Protein 3QV0 (pdb70)

InterPro domains:
  IPR003428 Mitochondrial glycoprotein [PF02330] (57-265)
  IPR003428 Mitochondrial glycoprotein [PTHR10826] (37-265)
  IPR036561 Mitochondrial glycoprotein superfamily [G3DSA:3.10.280.10] (43-266)
  IPR036561 Mitochondrial glycoprotein superfamily [SSF54529] (47-266)

Secondary structure (DSSP, 8-state):
-HHHHHHHHHHHHHHHH--HHHHHHHHHHTTPEEE--TT-SEEEEEEE-TTS-EEEEEEEHHHH--EEEEEEEE----EEEEEEEEETTTTEEEEEEEEEESSHHHHH--SHHHHHHHHHS---S-GGGS-HHHHHHHHHHHHHTT-SHHHHHHHHHHHHHHHHHHHHHHHHHHHHHH-

Foldseek 3Di:
DLVVLLVVLVVVLVVLVPPPVLLVVLCVVQVWDKDDDALAQKTWIWDADPLQKIWIWIFGLVQQCLGWIWIWIDSCAKIKIFIWRADLVPLDIATQFIAIDRDPCLVDPPDPVSVVSVVPDDGDDGLVPDDPVVSVVVVVVVVVSPSDSSVSVSSNVVSVVSVSVNVSVVSVVSSVVSD

Solvent-accessible surface area: 11450 Å² total; per-residue (Å²): 162,77,130,175,53,17,98,95,16,94,52,61,7,144,110,56,132,181,97,110,95,63,15,92,95,20,17,118,128,39,169,26,70,59,71,66,58,109,60,127,88,78,0,32,0,28,31,164,18,194,82,29,13,28,2,23,2,22,3,52,2,55,83,24,58,147,0,74,0,24,0,0,8,14,177,117,109,80,2,49,7,5,62,1,57,0,27,55,170,132,18,35,40,120,15,75,25,27,4,96,20,97,19,51,84,24,6,44,58,145,57,77,124,18,75,73,77,31,112,144,74,162,64,26,54,81,17,94,112,37,102,134,112,80,34,94,56,43,79,57,62,5,115,77,62,12,13,40,139,75,2,2,74,8,0,39,52,8,0,121,82,3,62,51,60,36,65,31,50,133,4,43,143,60,69,150,163,44,201

CATH classification: 3.10.280.10

Nearest PDB structures (foldseek):
  3qv0-assembly1_A  TM=1.006E+00  e=6.539E-31  Saccharomyces cerevisiae
  1yqf-assembly2_E  TM=8.508E-01  e=2.323E-11  Leishmania major
  1yqf-assembly1_B  TM=8.495E-01  e=3.246E-11  Leishmania major
  1yqf-assembly1_C  TM=8.297E-01  e=4.534E-11  Leishmania major
  3jv1-assembly1_A  TM=8.195E-01  e=5.563E-10  Trypanosoma brucei

Structure (mmCIF, N/CA/C/O backbone):
data_3QV0
#
_entry.id   3QV0
#
_cell.length_a   118.755
_cell.length_b   118.755
_cell.length_c   118.755
_cell.angle_alpha   90.00
_cell.angle_beta   90.00
_cell.angle_gamma   90.00
#
_symmetry.space_group_name_H-M   'I 21 3'
#
loop_
_entity.id
_entity.type
_entity.pdbx_description
1 polymer 'Mitochondrial acidic protein MAM33'
2 water water
#
loop_
_atom_site.group_PDB
_atom_site.id
_atom_site.type_symbol
_atom_site.label_atom_id
_atom_site.label_alt_id
_atom_site.label_comp_id
_atom_site.label_asym_id
_atom_site.label_entity_id
_atom_site.label_seq_id
_atom_site.pdbx_PDB_ins_code
_atom_site.Cartn_x
_atom_site.Cartn_y
_atom_site.Cartn_z
_atom_site.occupancy
_atom_site.B_iso_or_equiv
_atom_site.auth_seq_id
_atom_site.auth_comp_id
_atom_site.auth_asym_id
_atom_site.auth_atom_id
_atom_site.pdbx_PDB_model_num
ATOM 1 N N . GLU A 1 10 ? 22.931 4.959 -25.951 1.00 54.40 49 GLU A N 1
ATOM 2 C CA . GLU A 1 10 ? 23.803 6.158 -26.120 1.00 53.44 49 GLU A CA 1
ATOM 3 C C . GLU A 1 10 ? 23.123 7.428 -25.610 1.00 50.75 49 GLU A C 1
ATOM 4 O O . GLU A 1 10 ? 21.943 7.679 -25.873 1.00 49.89 49 GLU A O 1
ATOM 10 N N . THR A 1 11 ? 23.893 8.225 -24.881 1.00 49.27 50 THR A N 1
ATOM 11 C CA . THR A 1 11 ? 23.396 9.452 -24.268 1.00 47.56 50 THR A CA 1
ATOM 12 C C . THR A 1 11 ? 22.993 10.513 -25.300 1.00 47.20 50 THR A C 1
ATOM 13 O O . THR A 1 11 ? 22.064 11.294 -25.064 1.00 46.30 50 THR A O 1
ATOM 17 N N . GLN A 1 12 ? 23.691 10.535 -26.432 1.00 48.62 51 GLN A N 1
ATOM 18 C CA . GLN A 1 12 ? 23.388 11.467 -27.523 1.00 48.74 51 GLN A CA 1
ATOM 19 C C . GLN A 1 12 ? 22.010 11.181 -28.122 1.00 48.03 51 GLN A C 1
ATOM 20 O O . GLN A 1 12 ? 21.237 12.106 -28.383 1.00 47.46 51 GLN A O 1
ATOM 26 N N . ARG A 1 13 ? 21.709 9.899 -28.314 1.00 47.88 52 ARG A N 1
ATOM 27 C CA . ARG A 1 13 ? 20.429 9.465 -28.865 1.00 47.66 52 ARG A CA 1
ATOM 28 C C . ARG A 1 13 ? 19.262 9.842 -27.957 1.00 45.02 52 ARG A C 1
ATOM 29 O O . ARG A 1 13 ? 18.237 10.307 -28.442 1.00 44.68 52 ARG A O 1
ATOM 37 N N . VAL A 1 14 ? 19.420 9.647 -26.648 1.00 42.85 53 VAL A N 1
ATOM 38 C CA . VAL A 1 14 ? 18.411 10.094 -25.680 1.00 40.13 53 VAL A CA 1
ATOM 39 C C . VAL A 1 14 ? 18.259 11.621 -25.733 1.00 39.37 53 VAL A C 1
ATOM 40 O O . VAL A 1 14 ? 17.143 12.142 -25.780 1.00 37.73 53 VAL A O 1
ATOM 44 N N . GLY A 1 15 ? 19.390 12.324 -25.741 1.00 39.74 54 GLY A N 1
ATOM 45 C CA . GLY A 1 15 ? 19.394 13.785 -25.767 1.00 39.66 54 GLY A CA 1
ATOM 46 C C . GLY A 1 15 ? 18.696 14.382 -26.980 1.00 41.35 54 GLY A C 1
ATOM 47 O O . GLY A 1 15 ? 17.981 15.389 -26.857 1.00 40.59 54 GLY A O 1
ATOM 48 N N . ASP A 1 16 ? 18.895 13.766 -28.145 1.00 43.31 55 ASP A N 1
ATOM 49 C CA . ASP A 1 16 ? 18.248 14.219 -29.387 1.00 45.42 55 ASP A CA 1
ATOM 50 C C . ASP A 1 16 ? 16.724 14.157 -29.263 1.00 45.19 55 ASP A C 1
ATOM 51 O O . ASP A 1 16 ? 16.030 15.123 -29.582 1.00 45.17 55 ASP A O 1
ATOM 56 N N . ILE A 1 17 ? 16.215 13.021 -28.800 1.00 45.39 56 ILE A N 1
ATOM 57 C CA . ILE A 1 17 ? 14.771 12.809 -28.666 1.00 45.88 56 ILE A CA 1
ATOM 58 C C . ILE A 1 17 ? 14.149 13.724 -27.593 1.00 44.15 56 ILE A C 1
ATOM 59 O O . ILE A 1 17 ? 13.059 14.278 -27.792 1.00 44.10 56 ILE A O 1
ATOM 64 N N . LEU A 1 18 ? 14.847 13.900 -26.472 1.00 42.90 57 LEU A N 1
ATOM 65 C CA . LEU A 1 18 ? 14.410 14.856 -25.448 1.00 41.70 57 LEU A CA 1
ATOM 66 C C . LEU A 1 18 ? 14.345 16.283 -26.016 1.00 42.37 57 LEU A C 1
ATOM 67 O O . LEU A 1 18 ? 13.366 17.003 -25.798 1.00 41.06 57 LEU A O 1
ATOM 72 N N . GLN A 1 19 ? 15.386 16.678 -26.747 1.00 44.25 58 GLN A N 1
ATOM 73 C CA . GLN A 1 19 ? 15.439 17.998 -27.396 1.00 45.98 58 GLN A CA 1
ATOM 74 C C . GLN A 1 19 ? 14.234 18.244 -28.323 1.00 46.99 58 GLN A C 1
ATOM 75 O O . GLN A 1 19 ? 13.606 19.309 -28.258 1.00 46.40 58 GLN A O 1
ATOM 81 N N . SER A 1 20 ? 13.912 17.260 -29.168 1.00 48.53 59 SER A N 1
ATOM 82 C CA . SER A 1 20 ? 12.767 17.369 -30.091 1.00 50.15 59 SER A CA 1
ATOM 83 C C . SER A 1 20 ? 11.415 17.326 -29.364 1.00 49.84 59 SER A C 1
ATOM 84 O O . SER A 1 20 ? 10.467 18.002 -29.772 1.00 50.15 59 SER A O 1
ATOM 87 N N . GLU A 1 21 ? 11.322 16.530 -28.298 1.00 48.97 60 GLU A N 1
ATOM 88 C CA . GLU A 1 21 ? 10.096 16.494 -27.495 1.00 48.92 60 GLU A CA 1
ATOM 89 C C . GLU A 1 21 ? 9.868 17.802 -26.742 1.00 48.03 60 GLU A C 1
ATOM 90 O O . GLU A 1 21 ? 8.735 18.273 -26.643 1.00 47.83 60 GLU A O 1
ATOM 96 N N . LEU A 1 22 ? 10.951 18.385 -26.230 1.00 47.81 61 LEU A N 1
ATOM 97 C CA . LEU A 1 22 ? 10.904 19.684 -25.574 1.00 47.84 61 LEU A CA 1
ATOM 98 C C . LEU A 1 22 ? 10.308 20.773 -26.468 1.00 49.67 61 LEU A C 1
ATOM 99 O O . LEU A 1 22 ? 9.384 21.473 -26.052 1.00 49.34 61 LEU A O 1
ATOM 104 N N . LYS A 1 23 ? 10.842 20.895 -27.684 1.00 52.23 62 LYS A N 1
ATOM 105 C CA . LYS A 1 23 ? 10.410 21.892 -28.673 1.00 54.81 62 LYS A CA 1
ATOM 106 C C . LYS A 1 23 ? 8.917 21.804 -29.001 1.00 56.03 62 LYS A C 1
ATOM 107 O O . LYS A 1 23 ? 8.244 22.831 -29.138 1.00 56.51 62 LYS A O 1
ATOM 113 N N . ILE A 1 24 ? 8.414 20.577 -29.132 1.00 57.03 63 ILE A N 1
ATOM 114 C CA . ILE A 1 24 ? 7.003 20.328 -29.413 1.00 58.45 63 ILE A CA 1
ATOM 115 C C . ILE A 1 24 ? 6.103 20.674 -28.216 1.00 57.54 63 ILE A C 1
ATOM 116 O O . ILE A 1 24 ? 5.087 21.351 -28.374 1.00 57.87 63 ILE A O 1
ATOM 121 N N . GLU A 1 25 ? 6.491 20.219 -27.026 1.00 56.41 64 GLU A N 1
ATOM 122 C CA . GLU A 1 25 ? 5.660 20.373 -25.827 1.00 55.98 64 GLU A CA 1
ATOM 123 C C . GLU A 1 25 ? 5.466 21.816 -25.375 1.00 55.87 64 GLU A C 1
ATOM 124 O O . GLU A 1 25 ? 4.397 22.182 -24.881 1.00 55.60 64 GLU A O 1
ATOM 130 N N . LYS A 1 26 ? 6.498 22.629 -25.558 1.00 56.67 65 LYS A N 1
ATOM 131 C CA . LYS A 1 26 ? 6.433 24.047 -25.240 1.00 57.34 65 LYS A CA 1
ATOM 132 C C . LYS A 1 26 ? 5.490 24.806 -26.187 1.00 59.28 65 LYS A C 1
ATOM 133 O O . LYS A 1 26 ? 4.927 25.842 -25.810 1.00 59.27 65 LYS A O 1
ATOM 139 N N . GLU A 1 27 ? 5.315 24.275 -27.398 1.00 61.13 66 GLU A N 1
ATOM 140 C CA . GLU A 1 27 ? 4.451 24.876 -28.422 1.00 63.44 66 GLU A CA 1
ATOM 141 C C . GLU A 1 27 ? 2.954 24.713 -28.111 1.00 63.71 66 GLU A C 1
ATOM 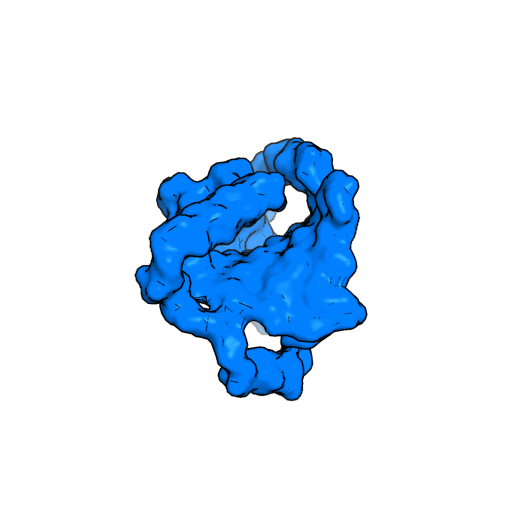142 O O . GLU A 1 27 ? 2.373 23.630 -28.262 1.00 64.23 66 GLU A O 1
ATOM 148 N N . SER A 1 34 ? -6.893 26.587 -21.174 1.00 48.88 73 SER A N 1
ATOM 149 C CA . SER A 1 34 ? -7.576 27.866 -20.987 1.00 49.11 73 SER A CA 1
ATOM 150 C C . SER A 1 34 ? -7.238 28.492 -19.633 1.00 46.93 73 SER A C 1
ATOM 151 O O . SER A 1 34 ? -7.807 28.112 -18.604 1.00 46.19 73 SER A O 1
ATOM 154 N N . LEU A 1 35 ? -6.320 29.454 -19.650 1.00 45.94 74 LEU A N 1
ATOM 155 C CA . LEU A 1 35 ? -5.932 30.189 -18.448 1.00 44.48 74 LEU A CA 1
ATOM 156 C C . LEU A 1 35 ? -7.074 31.041 -17.900 1.00 44.41 74 LEU A C 1
ATOM 157 O O . LEU A 1 35 ? -7.263 31.112 -16.682 1.00 43.53 74 LEU A O 1
ATOM 162 N N . ASP A 1 36 ? -7.845 31.658 -18.794 1.00 44.87 75 ASP A N 1
ATOM 163 C CA . ASP A 1 36 ? -8.953 32.512 -18.371 1.00 45.23 75 ASP A CA 1
ATOM 164 C C . ASP A 1 36 ? -10.056 31.736 -17.657 1.00 43.90 75 ASP A C 1
ATO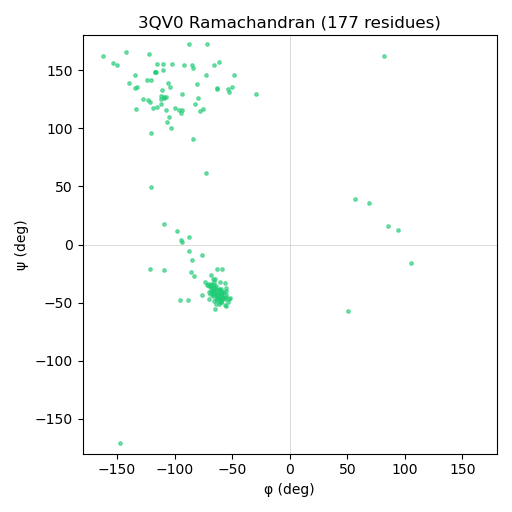M 165 O O . ASP A 1 36 ? -10.725 32.281 -16.783 1.00 43.58 75 ASP A O 1
ATOM 170 N N . SER A 1 37 ? -10.224 30.460 -18.005 1.00 42.93 76 SER A N 1
ATOM 171 C CA . SER A 1 37 ? -11.154 29.592 -17.276 1.00 41.72 76 SER A CA 1
ATOM 172 C C . SER A 1 37 ? -10.668 29.278 -15.865 1.00 38.83 76 SER A C 1
ATOM 173 O O . SER A 1 37 ? -11.490 29.191 -14.937 1.00 37.97 76 SER A O 1
ATOM 176 N N . PHE A 1 38 ? -9.349 29.123 -15.699 1.00 36.47 77 PHE A N 1
ATOM 177 C CA . PHE A 1 38 ? -8.768 28.986 -14.360 1.00 33.98 77 PHE A CA 1
ATOM 178 C C . PHE A 1 38 ? -9.046 30.245 -13.548 1.00 33.91 77 PHE A C 1
ATOM 179 O O . PHE A 1 38 ? -9.543 30.157 -12.426 1.00 32.78 77 PHE A O 1
ATOM 187 N N . ASN A 1 39 ? -8.720 31.406 -14.122 1.00 34.71 78 ASN A N 1
ATOM 188 C CA . ASN A 1 39 ? -8.869 32.689 -13.428 1.00 35.91 78 ASN A CA 1
ATOM 189 C C . ASN A 1 39 ? -10.326 32.967 -13.077 1.00 36.44 78 ASN A C 1
ATOM 190 O O . ASN A 1 39 ? -10.630 33.434 -11.984 1.00 36.02 78 ASN A O 1
ATOM 195 N N . ASP A 1 40 ? -11.224 32.688 -14.017 1.00 37.56 79 ASP A N 1
ATOM 196 C CA . ASP A 1 40 ? -12.656 32.886 -13.783 1.00 38.15 79 ASP A CA 1
ATOM 197 C C . ASP A 1 40 ? -13.185 32.060 -12.600 1.00 36.28 79 ASP A C 1
ATOM 198 O O . ASP A 1 40 ? -13.860 32.599 -11.720 1.00 35.71 79 ASP A O 1
ATOM 203 N N . PHE A 1 41 ? -12.868 30.767 -12.569 1.00 34.11 80 PHE A N 1
ATOM 204 C CA . PHE A 1 41 ? -13.325 29.912 -11.475 1.00 33.00 80 PHE A CA 1
ATOM 205 C C . PHE A 1 41 ? -12.688 30.321 -10.134 1.00 31.69 80 PHE A C 1
ATOM 206 O O . PHE A 1 41 ? -13.394 30.452 -9.129 1.00 31.61 80 PHE A O 1
ATOM 214 N N . LEU A 1 42 ? -11.365 30.509 -10.118 1.00 30.00 81 LEU A N 1
ATOM 215 C CA . LEU A 1 42 ? -10.647 30.843 -8.868 1.00 29.02 81 LEU A CA 1
ATOM 216 C C . LEU A 1 42 ? -11.146 32.146 -8.247 1.00 29.74 81 LEU A C 1
ATOM 217 O O . LEU A 1 42 ? -11.426 32.204 -7.045 1.00 29.48 81 LEU A O 1
ATOM 222 N N . ASN A 1 43 ? -11.261 33.173 -9.083 1.00 30.24 82 ASN A N 1
ATOM 223 C CA . ASN A 1 43 ? -11.731 34.485 -8.672 1.00 31.97 82 ASN A CA 1
ATOM 224 C C . ASN A 1 43 ? -13.200 34.465 -8.234 1.00 32.99 82 ASN A C 1
ATOM 225 O O . ASN A 1 43 ? -13.570 35.126 -7.261 1.00 32.99 82 ASN A O 1
ATOM 230 N N . LYS A 1 44 ? -14.024 33.690 -8.939 1.00 33.35 83 LYS A N 1
ATOM 231 C CA . LYS A 1 44 ? -15.429 33.523 -8.560 1.00 34.82 83 LYS A CA 1
ATOM 232 C C . LYS A 1 44 ? -15.566 33.111 -7.084 1.00 33.46 83 LYS A C 1
ATOM 233 O O . LYS A 1 44 ? -16.375 33.678 -6.351 1.00 33.22 83 LYS A O 1
ATOM 239 N N . TYR A 1 45 ? -14.764 32.136 -6.658 1.00 32.28 84 TYR A N 1
ATOM 240 C CA . TYR A 1 45 ? -14.793 31.663 -5.267 1.00 32.03 84 TYR A CA 1
ATOM 241 C C . TYR A 1 45 ? -13.747 32.350 -4.366 1.00 31.77 84 TYR A C 1
ATOM 242 O O . TYR A 1 45 ? -13.595 31.990 -3.192 1.00 31.25 84 TYR A O 1
ATOM 251 N N . LYS A 1 46 ? -13.017 33.320 -4.924 1.00 31.91 85 LYS A N 1
ATOM 252 C CA . LYS A 1 46 ? -11.922 33.994 -4.211 1.00 31.12 85 LYS A CA 1
ATOM 253 C C . LYS A 1 46 ? -10.841 33.023 -3.706 1.00 29.48 85 LYS A C 1
ATOM 254 O O . LYS A 1 46 ? -10.302 33.194 -2.603 1.00 28.53 85 LYS A O 1
ATOM 260 N N . PHE A 1 47 ? -10.530 32.011 -4.520 1.00 28.09 86 PHE A N 1
ATOM 261 C CA . PHE A 1 47 ? -9.424 31.106 -4.249 1.00 27.40 86 PHE A CA 1
ATOM 262 C C . PHE A 1 47 ? -8.050 31.730 -4.473 1.00 27.66 86 PHE A C 1
ATOM 263 O O . PHE A 1 47 ? -7.858 32.514 -5.402 1.00 28.36 86 PHE A O 1
ATOM 271 N N . SER A 1 48 ? -7.090 31.319 -3.641 1.00 26.91 87 SER A N 1
ATOM 272 C CA . SER A 1 48 ? -5.679 31.448 -3.965 1.00 26.57 87 SER A CA 1
ATOM 273 C C . SER A 1 48 ? -5.182 30.064 -4.366 1.00 26.22 87 SER A C 1
ATOM 274 O O . SER A 1 48 ? -5.539 29.071 -3.744 1.00 25.94 87 SER A O 1
ATOM 277 N N . LEU A 1 49 ? -4.403 30.005 -5.443 1.00 26.27 88 LEU A N 1
ATOM 278 C CA . LEU A 1 49 ? -3.763 28.777 -5.885 1.00 25.42 88 LEU A CA 1
ATOM 279 C C . LEU A 1 49 ? -2.370 28.732 -5.281 1.00 25.38 88 LEU A C 1
ATOM 280 O O . LEU A 1 49 ? -1.624 29.706 -5.368 1.00 25.77 88 LEU A O 1
ATOM 285 N N . VAL A 1 50 ? -2.029 27.614 -4.651 1.00 24.42 89 VAL A N 1
ATOM 286 C CA . VAL A 1 50 ? -0.689 27.433 -4.116 1.00 24.92 89 VAL A CA 1
ATOM 287 C C . VAL A 1 50 ? 0.011 26.425 -5.035 1.00 24.53 89 VAL A C 1
ATOM 288 O O . VAL A 1 50 ? -0.304 25.224 -5.022 1.00 24.33 89 VAL A O 1
ATOM 292 N N . GLU A 1 51 ? 0.920 26.941 -5.855 1.00 24.36 90 GLU A N 1
ATOM 293 C CA . GLU A 1 51 ? 1.545 26.160 -6.921 1.00 25.10 90 GLU A CA 1
ATOM 294 C C . GLU A 1 51 ? 3.019 25.928 -6.618 1.00 24.77 90 GLU A C 1
ATOM 295 O O . GLU A 1 51 ? 3.787 26.879 -6.489 1.00 24.90 90 GLU A O 1
ATOM 301 N N . THR A 1 52 ? 3.400 24.654 -6.528 1.00 24.68 91 THR A N 1
ATOM 302 C CA . THR A 1 52 ? 4.768 24.277 -6.218 1.00 24.91 91 THR A CA 1
ATOM 303 C C . THR A 1 52 ? 5.338 23.440 -7.366 1.00 24.83 91 THR A C 1
ATOM 304 O O . THR A 1 52 ? 5.121 22.213 -7.413 1.00 24.35 91 THR A O 1
ATOM 308 N N . PRO A 1 53 ? 6.060 24.100 -8.294 1.00 24.99 92 PRO A N 1
ATOM 309 C CA . PRO A 1 53 ? 6.576 23.380 -9.462 1.00 25.80 92 PRO A CA 1
ATOM 310 C C . PRO A 1 53 ? 7.574 22.301 -9.053 1.00 26.02 92 PRO A C 1
ATOM 311 O O . PRO A 1 53 ? 8.441 22.548 -8.224 1.00 26.63 92 PRO A O 1
ATOM 315 N N . GLY A 1 54 ? 7.414 21.105 -9.615 1.00 26.12 93 GLY A N 1
ATOM 316 C CA . GLY A 1 54 ? 8.255 19.959 -9.281 1.00 25.45 93 GLY A CA 1
ATOM 317 C C . GLY A 1 54 ? 7.518 18.965 -8.397 1.00 25.96 93 GLY A C 1
ATOM 318 O O . GLY A 1 54 ? 7.953 17.833 -8.256 1.00 25.87 93 GLY A O 1
ATOM 319 N N . LYS A 1 55 ? 6.403 19.383 -7.799 1.00 25.14 94 LYS A N 1
ATOM 320 C CA . LYS A 1 55 ? 5.653 18.502 -6.902 1.00 25.79 94 LYS A CA 1
ATOM 321 C C . LYS A 1 55 ? 4.325 18.091 -7.510 1.00 26.37 94 LYS A C 1
ATOM 322 O O . LYS A 1 55 ? 3.751 18.848 -8.295 1.00 26.90 94 LYS A O 1
ATOM 328 N N . ASN A 1 56 ? 3.849 16.896 -7.162 1.00 26.20 95 ASN A N 1
ATOM 329 C CA . ASN A 1 56 ? 2.612 16.367 -7.734 1.00 27.43 95 ASN A CA 1
ATOM 330 C C . ASN A 1 56 ? 1.349 17.052 -7.238 1.00 27.11 95 ASN A C 1
ATOM 331 O O . ASN A 1 56 ? 0.383 17.176 -7.991 1.00 27.37 95 ASN A O 1
ATOM 336 N N . GLU A 1 57 ? 1.356 17.460 -5.969 1.00 26.94 96 GLU A N 1
ATOM 337 C CA . GLU A 1 57 ? 0.160 18.009 -5.322 1.00 27.28 96 GLU A CA 1
ATOM 338 C C . GLU A 1 57 ? -0.085 19.480 -5.656 1.00 26.93 96 GLU A C 1
ATOM 339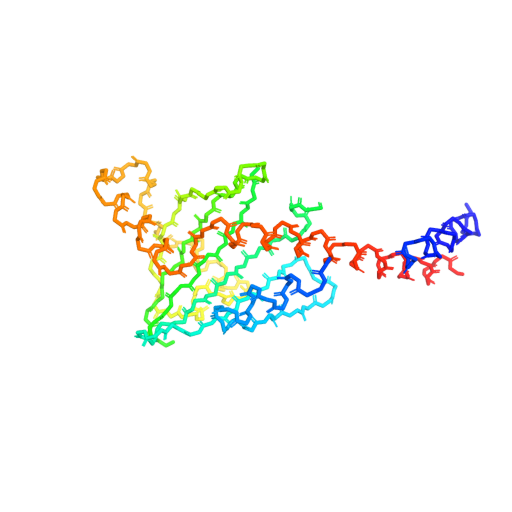 O O . GLU A 1 57 ? 0.841 20.300 -5.704 1.00 27.23 96 GLU A O 1
ATOM 345 N N . ALA A 1 58 ? -1.349 19.804 -5.892 1.00 26.75 97 ALA A N 1
ATOM 346 C CA . ALA A 1 58 ? -1.766 21.183 -6.054 1.00 26.07 97 ALA A CA 1
ATOM 347 C C . ALA A 1 58 ? -2.731 21.494 -4.924 1.00 25.62 97 ALA A C 1
ATOM 348 O O . ALA A 1 58 ? -3.442 20.598 -4.434 1.00 25.16 97 ALA A O 1
ATOM 350 N N . GLU A 1 59 ? -2.723 22.754 -4.498 1.00 25.10 98 GLU A N 1
ATOM 351 C CA . GLU A 1 59 ? -3.586 23.238 -3.439 1.00 24.56 98 GLU A CA 1
ATOM 352 C C . GLU A 1 59 ? -4.266 24.545 -3.836 1.00 24.70 98 GLU A C 1
ATOM 353 O O . GLU A 1 59 ? -3.614 25.463 -4.357 1.00 23.47 98 GLU A O 1
ATOM 359 N N . ILE A 1 60 ? -5.565 24.630 -3.558 1.00 24.56 99 ILE A N 1
ATOM 360 C CA . ILE A 1 60 ? -6.292 25.890 -3.636 1.00 25.30 99 ILE A CA 1
ATOM 361 C C . ILE A 1 60 ? -6.939 26.148 -2.284 1.00 26.21 99 ILE A C 1
ATOM 362 O O . ILE A 1 60 ? -7.398 25.212 -1.632 1.00 26.58 99 ILE A O 1
ATOM 367 N N . VAL A 1 61 ? -6.951 27.408 -1.861 1.00 27.14 100 VAL A N 1
ATOM 368 C CA . VAL A 1 61 ? -7.465 27.787 -0.542 1.00 28.47 100 VAL A CA 1
ATOM 369 C C . VAL A 1 61 ? -8.265 29.076 -0.638 1.00 28.88 100 VAL A C 1
ATOM 370 O O . VAL A 1 61 ? -7.887 30.015 -1.353 1.00 29.43 100 VAL A O 1
ATOM 374 N N . ARG A 1 62 ? -9.380 29.109 0.079 1.00 29.93 101 ARG A N 1
ATOM 375 C CA . ARG A 1 62 ? -10.199 30.301 0.183 1.00 31.49 101 ARG A CA 1
ATOM 376 C C . ARG A 1 62 ? -10.771 30.463 1.588 1.00 33.24 101 ARG A C 1
ATOM 377 O O . ARG A 1 62 ? -10.772 29.516 2.390 1.00 31.90 101 ARG A O 1
ATOM 385 N N . ARG A 1 63 ? -11.275 31.668 1.855 1.00 35.90 102 ARG A N 1
ATOM 386 C CA . ARG A 1 63 ? -12.064 31.958 3.042 1.00 38.87 102 ARG A CA 1
ATOM 387 C C . ARG A 1 63 ? -13.520 32.241 2.642 1.00 40.57 102 ARG A C 1
ATOM 388 O O . ARG A 1 63 ? -13.774 33.009 1.705 1.00 41.06 102 ARG A O 1
ATOM 396 N N . THR A 1 64 ? -14.469 31.624 3.348 1.00 41.50 103 THR A N 1
ATOM 397 C CA . THR A 1 64 ? -15.894 31.775 3.017 1.00 43.79 103 THR A CA 1
ATOM 398 C C . THR A 1 64 ? -16.517 32.995 3.699 1.00 46.02 103 THR A C 1
ATOM 399 O O . THR A 1 64 ? -15.888 33.636 4.543 1.00 46.50 103 THR A O 1
ATOM 403 N N . GLU A 1 65 ? -17.766 33.292 3.339 1.00 48.49 104 GLU A N 1
ATOM 404 C CA . GLU A 1 65 ? -18.518 34.401 3.944 1.00 51.14 104 GLU A CA 1
ATOM 405 C C . GLU A 1 65 ? -18.702 34.210 5.453 1.00 51.24 104 GLU A C 1
ATOM 406 O O . GLU A 1 65 ? -18.733 35.185 6.207 1.00 52.75 104 GLU A O 1
ATOM 412 N N . SER A 1 66 ? -18.806 32.955 5.888 1.00 50.14 105 SER A N 1
ATOM 413 C CA . SER A 1 66 ? -18.982 32.636 7.302 1.00 50.07 105 SER A CA 1
ATOM 414 C C . SER A 1 66 ? -17.667 32.490 8.086 1.00 48.96 105 SER A C 1
ATOM 415 O O . SER A 1 66 ? -17.678 32.092 9.256 1.00 49.57 105 SER A O 1
ATOM 418 N N . GLY A 1 67 ? -16.543 32.799 7.447 1.00 47.57 106 GLY A N 1
ATOM 419 C CA . GLY A 1 67 ? -15.246 32.794 8.129 1.00 45.75 106 GLY A CA 1
ATOM 420 C C . GLY A 1 67 ? -14.551 31.446 8.200 1.00 43.13 106 GLY A C 1
ATOM 421 O O . GLY A 1 67 ? -13.618 31.264 8.990 1.00 42.81 106 GLY A O 1
ATOM 422 N N . GLU A 1 68 ? -15.000 30.496 7.384 1.00 40.70 107 GLU A N 1
ATOM 423 C CA . GLU A 1 68 ? -14.301 29.219 7.272 1.00 38.15 107 GLU A CA 1
ATOM 424 C C . GLU A 1 68 ? -13.151 29.325 6.287 1.00 36.03 107 GLU A C 1
ATOM 425 O O . GLU A 1 68 ? -13.187 30.139 5.364 1.00 35.92 107 GLU A O 1
ATOM 431 N N . THR A 1 69 ? -12.130 28.503 6.491 1.00 33.14 108 THR A N 1
ATOM 432 C CA . THR A 1 69 ? -11.063 28.362 5.523 1.00 31.28 108 THR A CA 1
ATOM 433 C C . THR A 1 69 ? -11.236 27.004 4.866 1.00 29.68 108 THR A C 1
ATOM 434 O O . THR A 1 69 ? -11.351 25.985 5.557 1.00 29.02 108 THR A O 1
ATOM 438 N N . VAL A 1 70 ? -11.276 27.000 3.539 1.00 28.10 109 VAL A N 1
ATOM 439 C CA . VAL A 1 70 ? -11.430 25.778 2.767 1.00 27.27 109 VAL A CA 1
ATOM 440 C C . VAL A 1 70 ? -10.178 25.510 1.925 1.00 26.93 109 VAL A C 1
ATOM 441 O O . VAL A 1 70 ? -9.825 26.316 1.044 1.00 26.65 109 VAL A O 1
ATOM 445 N N . HIS A 1 71 ? -9.517 24.381 2.198 1.00 25.95 110 HIS A N 1
ATOM 446 C CA . HIS A 1 71 ? -8.377 23.930 1.401 1.00 25.68 110 HIS A CA 1
ATOM 447 C C . HIS A 1 71 ? -8.832 22.761 0.543 1.00 25.96 110 HIS A C 1
ATOM 448 O O . HIS A 1 71 ? -9.566 21.879 1.017 1.00 26.75 110 HIS A O 1
ATOM 455 N N . VAL A 1 72 ? -8.384 22.731 -0.704 1.00 25.29 111 VAL A N 1
ATOM 456 C CA . VAL A 1 72 ? -8.641 21.592 -1.582 1.00 25.15 111 VAL A CA 1
ATOM 457 C C . VAL A 1 72 ? -7.307 21.127 -2.143 1.00 24.89 111 VAL A C 1
ATOM 458 O O . VAL A 1 72 ? -6.560 21.925 -2.739 1.00 24.75 111 VAL A O 1
ATOM 462 N N . PHE A 1 73 ? -7.006 19.847 -1.951 1.00 24.39 112 PHE A N 1
ATOM 463 C CA . PHE A 1 73 ? -5.747 19.274 -2.438 1.00 24.36 112 PHE A CA 1
ATOM 464 C C . PHE A 1 73 ? -6.026 18.143 -3.400 1.00 24.96 112 PHE A C 1
ATOM 465 O O . PHE A 1 73 ? -6.944 17.336 -3.184 1.00 24.87 112 PHE A O 1
ATOM 473 N N . PHE A 1 74 ? -5.207 18.062 -4.444 1.00 25.14 113 PHE A N 1
ATOM 474 C CA . PHE A 1 74 ? -5.319 17.004 -5.430 1.00 25.89 113 PHE A CA 1
ATOM 475 C C . PHE A 1 74 ? -3.954 16.686 -6.038 1.00 26.44 113 PHE A C 1
ATOM 476 O O . PHE A 1 74 ? -3.068 17.544 -6.066 1.00 26.33 113 PHE A O 1
ATOM 484 N N . ASP A 1 75 ? -3.814 15.457 -6.525 1.00 26.93 114 ASP A N 1
ATOM 485 C CA . ASP A 1 75 ? -2.556 14.947 -7.076 1.00 27.74 114 ASP A CA 1
ATOM 486 C C . ASP A 1 75 ? -2.674 14.914 -8.600 1.00 28.72 114 ASP A C 1
ATOM 487 O O . ASP A 1 75 ? -3.434 14.135 -9.182 1.00 29.44 114 ASP A O 1
ATOM 492 N N . VAL A 1 76 ? -1.937 15.804 -9.241 1.00 28.80 115 VAL A N 1
ATOM 493 C CA . VAL A 1 76 ? -2.080 16.018 -10.677 1.00 30.71 115 VAL A CA 1
ATOM 494 C C . VAL A 1 76 ? -1.627 14.785 -11.491 1.00 31.76 115 VAL A C 1
ATOM 495 O O . VAL A 1 76 ? -2.164 14.506 -12.571 1.00 31.66 115 VAL A O 1
ATOM 499 N N . ALA A 1 77 ? -0.674 14.033 -10.946 1.00 31.94 116 ALA A N 1
ATOM 500 C CA . ALA A 1 77 ? -0.181 12.835 -11.625 1.00 34.05 116 ALA A CA 1
ATOM 501 C C . ALA A 1 77 ? -1.195 11.703 -11.563 1.00 35.78 116 ALA A C 1
ATOM 502 O O . ALA A 1 77 ? -1.284 10.900 -12.486 1.00 37.02 116 ALA A O 1
ATOM 504 N N . GLN A 1 78 ? -1.958 11.646 -10.474 1.00 36.47 117 GLN A N 1
ATOM 505 C CA . GLN A 1 78 ? -3.026 10.658 -10.325 1.00 38.32 117 GLN A CA 1
ATOM 506 C C . GLN A 1 78 ? -4.151 10.957 -11.320 1.00 39.58 117 GLN A C 1
ATOM 507 O O . GLN A 1 78 ? -4.770 10.038 -11.859 1.00 40.90 117 GLN A O 1
ATOM 513 N N . ILE A 1 79 ? -4.377 12.243 -11.587 1.00 39.52 118 ILE A N 1
ATOM 514 C CA . ILE A 1 79 ? -5.494 12.686 -12.427 1.00 40.68 118 ILE A CA 1
ATOM 515 C C . ILE A 1 79 ? -5.133 12.724 -13.914 1.00 42.70 118 ILE A C 1
ATOM 516 O O . ILE A 1 79 ? -5.879 12.219 -14.757 1.00 44.55 118 ILE A O 1
ATOM 521 N N . ALA A 1 80 ? -3.988 13.320 -14.219 1.00 42.84 119 ALA A N 1
ATOM 522 C CA . ALA A 1 80 ? -3.551 13.524 -15.590 1.00 44.51 119 ALA A CA 1
ATOM 523 C C . ALA A 1 80 ? -2.220 12.824 -15.834 1.00 44.77 119 ALA A C 1
ATOM 524 O O . ALA A 1 80 ? -2.063 11.648 -15.502 1.00 45.81 119 ALA A O 1
ATOM 526 N N . PHE A 1 111 ? -11.125 7.233 -10.801 1.00 48.61 150 PHE A N 1
ATOM 527 C CA . PHE A 1 111 ? -11.279 7.893 -9.492 1.00 47.33 150 PHE A CA 1
ATOM 528 C C . PHE A 1 111 ? -9.996 8.471 -8.912 1.00 45.16 150 PHE A C 1
ATOM 529 O O . PHE A 1 111 ? -8.981 7.782 -8.811 1.00 45.98 150 PHE A O 1
ATOM 537 N N . ALA A 1 112 ? -10.063 9.731 -8.504 1.00 43.06 151 ALA A N 1
ATOM 538 C CA . ALA A 1 112 ? -8.921 10.421 -7.918 1.00 40.61 151 ALA A CA 1
ATOM 539 C C . ALA A 1 112 ? -9.194 10.808 -6.470 1.00 38.70 151 ALA A C 1
ATOM 540 O O . ALA A 1 112 ? -10.335 11.074 -6.110 1.00 38.67 151 ALA A O 1
ATOM 542 N N . ASN A 1 113 ? -8.146 10.832 -5.647 1.00 36.65 152 ASN A N 1
ATOM 543 C CA . ASN A 1 113 ? -8.272 11.270 -4.257 1.00 34.55 152 ASN A CA 1
ATOM 544 C C . ASN A 1 113 ? -8.219 12.794 -4.171 1.00 32.56 152 ASN A C 1
ATOM 545 O O . ASN A 1 113 ? -7.241 13.407 -4.602 1.00 31.98 152 ASN A O 1
ATOM 550 N N . VAL A 1 114 ? -9.283 13.396 -3.638 1.00 31.05 153 VAL A N 1
ATOM 551 C CA . VAL A 1 114 ? -9.318 14.831 -3.374 1.00 28.62 153 VAL A CA 1
ATOM 552 C C . VAL A 1 114 ? -9.568 15.082 -1.887 1.00 27.89 153 VAL A C 1
ATOM 553 O O . VAL A 1 114 ? -10.559 14.609 -1.335 1.00 26.84 153 VAL A O 1
ATOM 557 N N . ASN A 1 115 ? -8.646 15.804 -1.245 1.00 26.37 154 ASN A N 1
ATOM 558 C CA . ASN A 1 115 ? -8.757 16.137 0.180 1.00 26.22 154 ASN A CA 1
ATOM 559 C C . ASN A 1 115 ? -9.280 17.571 0.339 1.00 25.89 154 ASN A C 1
ATOM 560 O O . ASN A 1 115 ? -8.637 18.527 -0.107 1.00 25.09 154 ASN A O 1
ATOM 565 N N . VAL A 1 116 ? -10.456 17.695 0.951 1.00 25.95 155 VAL A N 1
ATOM 566 C CA . VAL A 1 116 ? -11.033 18.998 1.300 1.00 26.09 155 VAL A CA 1
ATOM 567 C C . VAL A 1 116 ? -10.946 19.175 2.818 1.00 26.60 155 VAL A C 1
ATOM 568 O O . VAL A 1 116 ? -11.563 18.430 3.575 1.00 26.62 155 VAL A O 1
ATOM 572 N N . VAL A 1 117 ? -10.169 20.168 3.244 1.00 26.59 156 VAL A N 1
ATOM 573 C CA . VAL A 1 117 ? -9.976 20.472 4.649 1.00 27.31 156 VAL A CA 1
ATOM 574 C C . VAL A 1 117 ? -10.631 21.815 4.963 1.00 28.33 156 VAL A C 1
ATOM 575 O O . VAL A 1 117 ? -10.364 22.825 4.298 1.00 28.34 156 VAL A O 1
ATOM 579 N N . ILE A 1 118 ? -11.512 21.805 5.956 1.00 29.02 157 ILE A N 1
ATOM 580 C CA . ILE A 1 118 ? -12.273 22.998 6.338 1.00 30.69 157 ILE A CA 1
ATOM 581 C C . ILE A 1 118 ? -12.028 23.319 7.813 1.00 32.16 157 ILE A C 1
ATOM 582 O O . ILE A 1 118 ? -12.227 22.467 8.681 1.00 32.08 157 ILE A O 1
ATOM 587 N N . SER A 1 119 ? -11.578 24.539 8.080 1.00 33.49 158 SER A N 1
ATOM 588 C CA . SER A 1 119 ? -11.352 24.999 9.441 1.00 36.60 158 SER A CA 1
ATOM 589 C C . SER A 1 119 ? -12.171 26.261 9.721 1.00 38.67 158 SER A C 1
ATOM 590 O O . SER A 1 119 ? -12.685 26.901 8.797 1.00 38.81 158 SER A O 1
ATOM 593 N N . LYS A 1 120 ? -12.328 26.599 10.995 1.00 41.72 159 LYS A N 1
ATOM 594 C CA . LYS A 1 120 ? -13.100 27.788 11.373 1.00 44.49 159 LYS A CA 1
ATOM 595 C C . LYS A 1 120 ? -12.202 28.889 11.909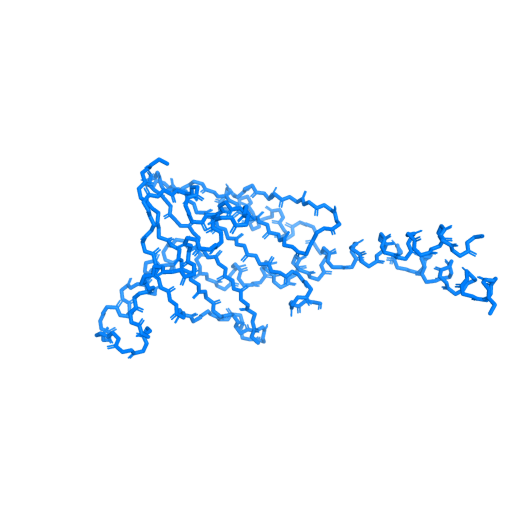 1.00 45.97 159 LYS A C 1
ATOM 596 O O . LYS A 1 120 ? -11.585 28.739 12.962 1.00 47.53 159 LYS A O 1
ATOM 602 N N . SER A 1 124 ? -5.025 26.096 14.636 1.00 53.28 163 SER A N 1
ATOM 603 C CA . SER A 1 124 ? -5.268 26.302 16.059 1.00 54.14 163 SER A CA 1
ATOM 604 C C . SER A 1 124 ? -6.595 25.696 16.517 1.00 53.63 163 SER A C 1
ATOM 605 O O . SER A 1 124 ? -6.624 24.869 17.437 1.00 54.01 163 SER A O 1
ATOM 608 N N . GLU A 1 125 ? -7.686 26.128 15.885 1.00 52.46 164 GLU A N 1
ATOM 609 C CA . GLU A 1 125 ? -9.027 25.627 16.186 1.00 51.58 164 GLU A CA 1
ATOM 610 C C . GLU A 1 125 ? -9.337 24.443 15.264 1.00 48.81 164 GLU A C 1
ATOM 611 O O . GLU A 1 125 ? -8.751 24.347 14.188 1.00 47.97 164 GLU A O 1
ATOM 617 N N . PRO A 1 126 ? -10.239 23.536 15.693 1.00 47.26 165 PRO A N 1
ATOM 618 C CA . PRO A 1 126 ? -10.553 22.313 14.951 1.00 44.95 165 PRO A CA 1
ATOM 619 C C . PRO A 1 126 ? -10.855 22.450 13.450 1.00 42.15 165 PRO A C 1
ATOM 620 O O . PRO A 1 126 ? -11.431 23.447 12.994 1.00 42.14 165 PRO A O 1
ATOM 624 N N . ALA A 1 127 ? -10.449 21.418 12.716 1.00 38.89 166 ALA A N 1
ATOM 625 C CA . ALA A 1 127 ? -10.624 21.329 11.277 1.00 36.53 166 ALA A CA 1
ATOM 626 C C . ALA A 1 127 ? -11.147 19.927 10.948 1.00 35.24 166 ALA A C 1
ATOM 627 O O . ALA A 1 127 ? -10.802 18.955 11.633 1.00 35.83 166 ALA A O 1
ATOM 629 N N . VAL A 1 128 ? -11.994 19.819 9.933 1.00 32.66 167 VAL A N 1
ATOM 630 C CA . VAL A 1 128 ? -12.418 18.506 9.465 1.00 31.20 167 VAL A CA 1
ATOM 631 C C . VAL A 1 128 ? -11.776 18.243 8.112 1.00 29.66 167 VAL A C 1
ATOM 632 O O . VAL A 1 128 ? -11.891 19.062 7.189 1.00 29.61 167 VAL A O 1
ATOM 636 N N . SER A 1 129 ? -11.094 17.109 8.012 1.00 27.96 168 SER A N 1
ATOM 637 C CA . SER A 1 129 ? -10.573 16.633 6.741 1.00 27.45 168 SER A CA 1
ATOM 638 C C . SER A 1 129 ? -11.541 15.669 6.079 1.00 27.50 168 SER A C 1
ATOM 639 O O . SER A 1 129 ? -11.803 14.570 6.590 1.00 27.44 168 SER A O 1
ATOM 642 N N . PHE A 1 130 ? -12.091 16.103 4.943 1.00 27.03 169 PHE A N 1
ATOM 643 C CA . PHE A 1 130 ? -12.930 15.252 4.116 1.00 27.99 169 PHE A CA 1
ATOM 644 C C . PHE A 1 130 ? -12.079 14.657 3.013 1.00 28.06 169 PHE A C 1
ATOM 645 O O . PHE A 1 130 ? -11.571 15.388 2.154 1.00 28.20 169 PHE A O 1
ATOM 653 N N . GLU A 1 131 ? -11.936 13.337 3.033 1.00 27.84 170 GLU A N 1
ATOM 654 C CA . GLU A 1 131 ? -11.274 12.629 1.959 1.00 28.20 170 GLU A CA 1
ATOM 655 C C . GLU A 1 131 ? -12.316 12.172 0.953 1.00 28.92 170 GLU A C 1
ATOM 656 O O . GLU A 1 131 ? -13.199 11.360 1.268 1.00 29.23 170 GLU A O 1
ATOM 662 N N . LEU A 1 132 ? -12.204 12.719 -0.252 1.00 28.35 171 LEU A N 1
ATOM 663 C CA . LEU A 1 132 ? -13.164 12.463 -1.317 1.00 29.93 171 LEU A CA 1
ATOM 664 C C . LEU A 1 132 ? -12.568 11.623 -2.429 1.00 30.93 171 LEU A C 1
ATOM 665 O O . LEU A 1 132 ? -11.350 11.603 -2.626 1.00 30.01 171 LEU A O 1
ATOM 670 N N . LEU A 1 133 ? -13.451 10.932 -3.141 1.00 32.93 172 LEU A N 1
ATOM 671 C CA . LEU A 1 133 ? -13.116 10.277 -4.398 1.00 35.17 172 LEU A CA 1
ATOM 672 C C . LEU A 1 133 ? -13.861 11.014 -5.501 1.00 36.59 172 LEU A C 1
ATOM 673 O O . LEU A 1 133 ? -15.067 11.236 -5.397 1.00 37.31 172 LEU A O 1
ATOM 678 N N . MET A 1 134 ? -13.137 11.436 -6.531 1.00 37.98 173 MET A N 1
ATOM 679 C CA . MET A 1 134 ? -13.742 12.181 -7.628 1.00 40.12 173 MET A CA 1
ATOM 680 C C . MET A 1 134 ? -13.786 11.312 -8.876 1.00 42.29 173 MET A C 1
ATOM 681 O O . MET A 1 134 ? -12.768 10.739 -9.272 1.00 42.68 173 MET A O 1
ATOM 686 N N . ASN A 1 135 ? -14.971 11.194 -9.469 1.00 44.78 174 ASN A N 1
ATOM 687 C CA . ASN A 1 135 ? -15.127 10.496 -10.741 1.00 47.65 174 ASN A CA 1
ATOM 688 C C . ASN A 1 135 ? -14.587 11.414 -11.832 1.00 48.29 174 ASN A C 1
ATOM 689 O O . ASN A 1 135 ? -15.101 12.519 -12.033 1.00 48.34 174 ASN A O 1
ATOM 694 N N . LEU A 1 136 ? -13.528 10.970 -12.504 1.00 49.47 175 LEU A N 1
ATOM 695 C CA . LEU A 1 136 ? -12.849 11.804 -13.503 1.00 50.52 175 LEU A CA 1
ATOM 696 C C . LEU A 1 136 ? -13.709 12.059 -14.743 1.00 52.76 175 LEU A C 1
ATOM 697 O O . LEU A 1 136 ? -13.664 13.150 -15.324 1.00 53.00 175 LEU A O 1
ATOM 702 N N . GLN A 1 137 ? -14.496 11.057 -15.135 1.00 55.32 176 GLN A N 1
ATOM 703 C CA . GLN A 1 137 ? -15.415 11.187 -16.279 1.00 57.77 176 GLN A CA 1
ATOM 704 C C . GLN A 1 137 ? -16.668 12.002 -15.950 1.00 58.06 176 GLN A C 1
ATOM 705 O O . GLN A 1 137 ? -17.085 12.847 -16.741 1.00 59.22 176 GLN A O 1
ATOM 711 N N . GLU A 1 138 ? -17.255 11.746 -14.783 1.00 57.52 177 GLU A N 1
ATOM 712 C CA . GLU A 1 138 ? -18.522 12.359 -14.377 1.00 57.91 177 GLU A CA 1
ATOM 713 C C . GLU A 1 138 ? -18.366 13.747 -13.761 1.00 56.25 177 GLU A C 1
ATOM 714 O O . GLU A 1 138 ? -19.288 14.563 -13.828 1.00 56.95 177 GLU A O 1
ATOM 720 N N . GLY A 1 139 ? -17.207 14.003 -13.155 1.00 54.11 178 GLY A N 1
ATOM 721 C CA . GLY A 1 139 ? -16.987 15.232 -12.395 1.00 52.32 178 GLY A CA 1
ATOM 722 C C . GLY A 1 139 ? -17.810 15.254 -11.117 1.00 51.41 178 GLY A C 1
ATOM 723 O O . GLY A 1 139 ? -18.309 16.310 -10.703 1.00 51.66 178 GLY A O 1
ATOM 724 N N . SER A 1 140 ? -17.962 14.079 -10.508 1.00 50.34 179 SER A N 1
ATOM 725 C CA . SER A 1 140 ? -18.741 13.913 -9.283 1.00 48.91 179 SER A CA 1
ATOM 726 C C . SER A 1 140 ? -17.828 13.491 -8.132 1.00 46.41 179 SER A C 1
ATOM 727 O O . SER A 1 140 ? -16.762 12.907 -8.358 1.00 45.61 179 SER A O 1
ATOM 730 N N . PHE A 1 141 ? -18.259 13.791 -6.910 1.00 44.48 180 PHE A N 1
ATOM 731 C CA . PHE A 1 141 ? -17.493 13.508 -5.702 1.00 42.43 180 PHE A CA 1
ATOM 732 C C . PHE A 1 141 ? -18.225 12.511 -4.801 1.00 42.46 180 PHE A C 1
ATOM 733 O O . PHE A 1 141 ? -19.459 12.489 -4.763 1.00 43.09 180 PHE A O 1
ATOM 741 N N . TYR A 1 142 ? -17.462 11.692 -4.076 1.00 40.90 181 TYR A N 1
ATOM 742 C CA . TYR A 1 142 ? -18.028 10.785 -3.073 1.00 40.70 181 TYR A CA 1
ATOM 743 C C . TYR A 1 142 ? -17.181 10.874 -1.806 1.00 38.34 181 TYR A C 1
ATOM 744 O O . TYR A 1 142 ? -15.951 10.859 -1.879 1.00 36.99 181 TYR A O 1
ATOM 753 N N . VAL A 1 143 ? -17.838 10.972 -0.652 1.00 37.34 182 VAL A N 1
ATOM 754 C CA . VAL A 1 143 ? -17.124 11.045 0.621 1.00 35.57 182 VAL A CA 1
ATOM 755 C C . VAL A 1 143 ? -16.685 9.644 1.039 1.00 35.81 182 VAL A C 1
ATOM 756 O O . VAL A 1 143 ? -17.494 8.723 1.108 1.00 37.11 182 VAL A O 1
ATOM 760 N N . ASP A 1 144 ? -15.392 9.506 1.302 1.00 34.72 183 ASP A N 1
ATOM 761 C CA . ASP A 1 144 ? -14.794 8.264 1.770 1.00 34.64 183 ASP A CA 1
ATOM 762 C C . ASP A 1 144 ? -14.710 8.326 3.290 1.00 33.63 183 ASP A C 1
ATOM 763 O O . ASP A 1 144 ? -15.113 7.390 3.973 1.00 34.39 183 ASP A O 1
ATOM 768 N N . SER A 1 145 ? -14.211 9.447 3.816 1.00 31.73 184 SER A N 1
ATOM 769 C CA . SER A 1 145 ? -14.091 9.649 5.255 1.00 30.53 184 SER A CA 1
ATOM 770 C C . SER A 1 145 ? -14.130 11.130 5.598 1.00 29.72 184 SER A C 1
ATOM 771 O O . SER A 1 145 ? -13.825 11.981 4.756 1.00 28.93 184 SER A O 1
ATOM 774 N N . ALA A 1 146 ? -14.526 11.422 6.833 1.00 29.35 185 ALA A N 1
ATOM 775 C CA . ALA A 1 146 ? -14.471 12.763 7.409 1.00 28.95 185 ALA A CA 1
ATOM 776 C C . ALA A 1 146 ? -13.867 12.628 8.809 1.00 28.72 185 ALA A C 1
ATOM 777 O O . ALA A 1 146 ? -14.449 11.946 9.671 1.00 28.37 185 ALA A O 1
ATOM 779 N N . THR A 1 147 ? -12.694 13.246 9.013 1.00 27.81 186 THR A N 1
ATOM 780 C CA . THR A 1 147 ? -11.935 13.143 10.265 1.00 28.30 186 THR A CA 1
ATOM 781 C C . THR A 1 147 ? -11.776 14.528 10.904 1.00 28.78 186 THR A C 1
ATOM 782 O O . THR A 1 147 ? -11.157 15.412 10.308 1.00 27.53 186 THR A O 1
ATOM 786 N N . PRO A 1 148 ? -12.333 14.718 12.116 1.00 29.97 187 PRO A N 1
ATOM 787 C CA . PRO A 1 148 ? -12.146 15.973 12.836 1.00 31.15 187 PRO A CA 1
ATOM 788 C C . PRO A 1 148 ? -10.757 16.024 13.487 1.00 31.87 187 PRO A C 1
ATOM 789 O O . PRO A 1 148 ? -10.467 15.217 14.354 1.00 33.75 187 PRO A O 1
ATOM 793 N N . TYR A 1 149 ? -9.897 16.942 13.056 1.00 31.22 188 TYR A N 1
ATOM 794 C CA . TYR A 1 149 ? -8.588 17.103 13.682 1.00 31.40 188 TYR A CA 1
ATOM 795 C C . TYR A 1 149 ? -8.581 18.316 14.617 1.00 32.21 188 TYR A C 1
ATOM 796 O O . TYR A 1 149 ? -9.387 19.225 14.432 1.00 31.99 188 TYR A O 1
ATOM 805 N N . PRO A 1 150 ? -7.675 18.331 15.629 1.00 33.01 189 PRO A N 1
ATOM 806 C CA . PRO A 1 150 ? -7.763 19.425 16.594 1.00 34.39 189 PRO A CA 1
ATOM 807 C C . PRO A 1 150 ? -7.219 20.743 16.049 1.00 34.47 189 PRO A C 1
ATOM 808 O O . PRO A 1 150 ? -7.389 21.769 16.691 1.00 35.51 189 PRO A O 1
ATOM 812 N N . SER A 1 151 ? -6.583 20.705 14.878 1.00 33.94 190 SER A N 1
ATOM 813 C CA . SER A 1 151 ? -6.018 21.901 14.239 1.00 34.74 190 SER A CA 1
ATOM 814 C C . SER A 1 151 ? -5.750 21.645 12.764 1.00 33.96 190 SER A C 1
ATOM 815 O O . SER A 1 151 ? -5.673 20.487 12.335 1.00 33.22 190 SER A O 1
ATOM 818 N N . VAL A 1 152 ? -5.584 22.726 12.001 1.00 33.80 191 VAL A N 1
ATOM 819 C CA . VAL A 1 152 ? -5.192 22.635 10.607 1.00 33.50 191 VAL A CA 1
ATOM 820 C C . VAL A 1 152 ? -3.816 21.957 10.483 1.00 32.98 191 VAL A C 1
ATOM 821 O O . VAL A 1 152 ? -3.612 21.130 9.597 1.00 32.37 191 VAL A O 1
ATOM 825 N N . ASP A 1 153 ? -2.900 22.276 11.400 1.00 33.18 192 ASP A N 1
ATOM 826 C CA . ASP A 1 153 ? -1.567 21.677 11.375 1.00 33.44 192 ASP A CA 1
ATOM 827 C C . ASP A 1 153 ? -1.657 20.157 11.506 1.00 32.40 192 ASP A C 1
ATOM 828 O O . ASP A 1 153 ? -1.010 19.435 10.762 1.00 31.86 192 ASP A O 1
ATOM 833 N N . ALA A 1 154 ? -2.472 19.692 12.451 1.00 32.02 193 ALA A N 1
ATOM 834 C CA . ALA A 1 154 ? -2.670 18.258 12.669 1.00 31.85 193 ALA A CA 1
ATOM 835 C C . ALA A 1 154 ? -3.215 17.595 11.400 1.00 30.50 193 ALA A C 1
ATOM 836 O O . ALA A 1 154 ? -2.816 16.476 11.040 1.00 30.12 193 ALA A O 1
ATOM 838 N N . ALA A 1 155 ? -4.106 18.301 10.709 1.00 29.78 194 ALA A N 1
ATOM 839 C CA . ALA A 1 155 ? -4.706 17.770 9.485 1.00 29.36 194 ALA A CA 1
ATOM 840 C C . ALA A 1 155 ? -3.720 17.713 8.321 1.00 28.85 194 ALA A C 1
ATOM 841 O O . ALA A 1 155 ? -3.773 16.790 7.510 1.00 28.44 194 ALA A O 1
ATOM 843 N N . LEU A 1 156 ? -2.806 18.681 8.260 1.00 29.11 195 LEU A N 1
ATOM 844 C CA . LEU A 1 156 ? -2.061 18.949 7.022 1.00 29.43 195 LEU A CA 1
ATOM 845 C C . LEU A 1 156 ? -0.533 18.858 7.065 1.00 29.71 195 LEU A C 1
ATOM 846 O O . LEU A 1 156 ? 0.112 18.721 6.018 1.00 29.74 195 LEU A O 1
ATOM 851 N N . ASN A 1 157 ? 0.053 18.965 8.251 1.00 30.09 196 ASN A N 1
ATOM 852 C CA . ASN A 1 157 ? 1.518 18.897 8.381 1.00 30.65 196 ASN A CA 1
ATOM 853 C C . ASN A 1 157 ? 2.059 17.624 7.704 1.00 30.36 196 ASN A C 1
ATOM 854 O O . ASN A 1 157 ? 1.514 16.541 7.900 1.00 30.33 196 ASN A O 1
ATOM 859 N N . GLN A 1 158 ? 3.089 17.783 6.867 1.00 29.96 197 GLN A N 1
ATOM 860 C CA . GLN A 1 158 ? 3.616 16.700 6.025 1.00 30.02 197 GLN A CA 1
ATOM 861 C C . GLN A 1 158 ? 4.789 15.958 6.686 1.00 29.48 197 GLN A C 1
ATOM 862 O O . GLN A 1 158 ? 5.350 15.063 6.090 1.00 29.62 197 GLN A O 1
ATOM 868 N N . SER A 1 159 ? 5.145 16.328 7.914 1.00 29.37 198 SER A N 1
ATOM 869 C CA . SER A 1 159 ? 6.259 15.689 8.619 1.00 29.44 198 SER A CA 1
ATOM 870 C C . SER A 1 159 ? 5.974 14.194 8.830 1.00 28.88 198 SER A C 1
ATOM 871 O O . SER A 1 159 ? 4.813 13.775 8.835 1.00 28.32 198 SER A O 1
ATOM 874 N N . ALA A 1 160 ? 7.030 13.408 9.007 1.00 28.32 199 ALA A N 1
ATOM 875 C CA . ALA A 1 160 ? 6.890 11.970 9.251 1.00 28.46 199 ALA A CA 1
ATOM 876 C C . ALA A 1 160 ? 6.033 11.702 10.475 1.00 28.46 199 ALA A C 1
ATOM 877 O O . ALA A 1 160 ? 5.120 10.869 10.433 1.00 28.26 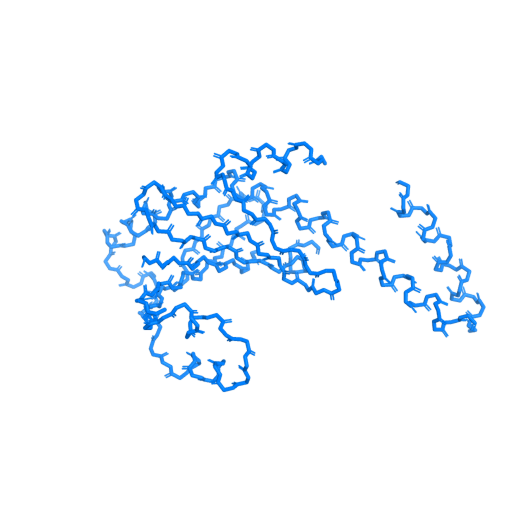199 ALA A O 1
ATOM 879 N N . GLU A 1 161 ? 6.296 12.421 11.561 1.00 28.01 200 GLU A N 1
ATOM 880 C CA . GLU A 1 161 ? 5.509 12.197 12.763 1.00 29.04 200 GLU A CA 1
ATOM 881 C C . GLU A 1 161 ? 4.044 12.646 12.639 1.00 27.88 200 GLU A C 1
ATOM 882 O O . GLU A 1 161 ? 3.178 11.990 13.179 1.00 27.42 200 GLU A O 1
ATOM 888 N N . ALA A 1 162 ? 3.773 13.726 11.898 1.00 27.02 201 ALA A N 1
ATOM 889 C CA . ALA A 1 162 ? 2.387 14.179 11.675 1.00 27.18 201 ALA A CA 1
ATOM 890 C C . ALA A 1 162 ? 1.577 13.172 10.857 1.00 26.85 201 ALA A C 1
ATOM 891 O O . ALA A 1 162 ? 0.389 12.942 11.132 1.00 26.49 201 ALA A O 1
ATOM 893 N N . GLU A 1 163 ? 2.219 12.569 9.860 1.00 26.75 202 GLU A N 1
ATOM 894 C CA . GLU A 1 163 ? 1.585 11.488 9.110 1.00 27.42 202 GLU A CA 1
ATOM 895 C C . GLU A 1 163 ? 1.270 10.288 10.012 1.00 27.57 202 GLU A C 1
ATOM 896 O O . GLU A 1 163 ? 0.176 9.732 9.963 1.00 28.01 202 GLU A O 1
ATOM 902 N N . ILE A 1 164 ? 2.228 9.897 10.843 1.00 28.13 203 ILE A N 1
ATOM 903 C CA . ILE A 1 164 ? 2.007 8.795 11.770 1.00 28.98 203 ILE A CA 1
ATOM 904 C C . ILE A 1 164 ? 0.851 9.114 12.721 1.00 29.46 203 ILE A C 1
ATOM 905 O O . ILE A 1 164 ? 0.006 8.253 12.981 1.00 29.70 203 ILE A O 1
ATOM 910 N N . THR A 1 165 ? 0.801 10.354 13.208 1.00 29.31 204 THR A N 1
ATOM 911 C CA . THR A 1 165 ? -0.290 10.779 14.099 1.00 30.62 204 THR A CA 1
ATOM 912 C C . THR A 1 165 ? -1.645 10.620 13.421 1.00 30.08 204 THR A C 1
ATOM 913 O O . THR A 1 165 ? -2.580 10.133 14.039 1.00 31.13 204 THR A O 1
ATOM 917 N N . ARG A 1 166 ? -1.740 10.986 12.142 1.00 29.34 205 ARG A N 1
ATOM 918 C CA . ARG A 1 166 ? -2.986 10.820 11.396 1.00 29.19 205 ARG A CA 1
ATOM 919 C C . ARG A 1 166 ? -3.355 9.339 11.191 1.00 30.03 205 ARG A C 1
ATOM 920 O O . ARG A 1 166 ? -4.517 8.955 11.360 1.00 30.17 205 ARG A O 1
ATOM 928 N N . GLU A 1 167 ? -2.365 8.524 10.827 1.00 30.09 206 GLU A N 1
ATOM 929 C CA . GLU A 1 167 ? -2.556 7.087 10.626 1.00 31.51 206 GLU A CA 1
ATOM 930 C C . GLU A 1 167 ? -3.134 6.394 11.873 1.00 31.64 206 GLU A C 1
ATOM 931 O O . GLU A 1 167 ? -3.890 5.426 11.756 1.00 32.46 206 GLU A O 1
ATOM 937 N N . LEU A 1 168 ? -2.781 6.880 13.064 1.00 30.78 207 LEU A N 1
ATOM 938 C CA . LEU A 1 168 ? -3.129 6.175 14.309 1.00 31.45 207 LEU A CA 1
ATOM 939 C C . LEU A 1 168 ? -4.516 6.505 14.854 1.00 31.41 207 LEU A C 1
ATOM 940 O O . LEU A 1 168 ? -5.087 5.720 15.616 1.00 31.80 207 LEU A O 1
ATOM 945 N N . VAL A 1 169 ? -5.041 7.671 14.486 1.00 30.15 208 VAL A N 1
ATOM 946 C CA . VAL A 1 169 ? -6.306 8.147 15.043 1.00 31.33 208 VAL A CA 1
ATOM 947 C C . VAL A 1 169 ? -7.518 7.586 14.273 1.00 30.81 208 VAL A C 1
ATOM 948 O O . VAL A 1 169 ? -7.410 7.221 13.091 1.00 29.16 208 VAL A O 1
ATOM 952 N N . TYR A 1 170 ? -8.655 7.502 14.966 1.00 31.12 209 TYR A N 1
ATOM 953 C CA . TYR A 1 170 ? -9.932 7.054 14.387 1.00 31.51 209 TYR A CA 1
ATOM 954 C C . TYR A 1 170 ? -10.410 7.999 13.289 1.00 31.43 209 TYR A C 1
ATOM 955 O O . TYR A 1 170 ? -10.379 9.217 13.465 1.00 31.95 209 TYR A O 1
ATOM 964 N N . HIS A 1 171 ? -10.858 7.452 12.159 1.00 31.50 210 HIS A N 1
ATOM 965 C CA . HIS A 1 171 ? -11.237 8.300 11.019 1.00 31.12 210 HIS A CA 1
ATOM 966 C C . HIS A 1 171 ? -12.730 8.345 10.760 1.00 31.85 210 HIS A C 1
ATOM 967 O O . HIS A 1 171 ? -13.178 8.740 9.683 1.00 31.89 210 HIS A O 1
ATOM 974 N N . GLY A 1 172 ? -13.505 7.940 11.754 1.00 32.70 211 GLY A N 1
ATOM 975 C CA . GLY A 1 172 ? -14.938 7.849 11.573 1.00 33.75 211 GLY A CA 1
ATOM 976 C C . GLY A 1 172 ? -15.264 6.542 10.883 1.00 34.56 211 GLY A C 1
ATOM 977 O O . GLY A 1 172 ? -14.389 5.916 10.294 1.00 34.48 211 GLY A O 1
ATOM 978 N N . PRO A 1 173 ? -16.525 6.117 10.955 1.00 35.74 212 PRO A N 1
ATOM 979 C CA . PRO A 1 173 ? -16.872 4.847 10.329 1.00 37.63 212 PRO A CA 1
ATOM 980 C C . PRO A 1 173 ? -16.862 4.959 8.794 1.00 37.80 212 PRO A C 1
ATOM 981 O O . PRO A 1 173 ? -16.687 6.066 8.260 1.00 36.18 212 PRO A O 1
ATOM 985 N N . PRO A 1 174 ? -17.012 3.821 8.085 1.00 39.74 213 PRO A N 1
ATOM 986 C CA . PRO A 1 174 ? -17.228 3.935 6.635 1.00 40.24 213 PRO A CA 1
ATOM 987 C C . PRO A 1 174 ? -18.400 4.876 6.415 1.00 40.02 213 PRO A C 1
ATOM 988 O O . PRO A 1 174 ? -19.408 4.769 7.116 1.00 40.27 213 PRO A O 1
ATOM 992 N N . PHE A 1 175 ? -18.247 5.810 5.487 1.00 39.76 214 PHE A N 1
ATOM 993 C CA . PHE A 1 175 ? -19.287 6.803 5.204 1.00 40.45 214 PHE A CA 1
ATOM 994 C C . PHE A 1 175 ? -20.622 6.140 4.860 1.00 42.34 214 PHE A C 1
ATOM 995 O O . PHE A 1 175 ? -21.682 6.611 5.276 1.00 42.70 214 PHE A O 1
ATOM 1003 N N . SER A 1 176 ? -20.562 5.024 4.136 1.00 43.91 215 SER A N 1
ATOM 1004 C CA . SER A 1 176 ? -21.760 4.260 3.783 1.00 46.38 215 SER A CA 1
ATOM 1005 C C . SER A 1 176 ? -22.490 3.688 5.001 1.00 47.39 215 SER A C 1
ATOM 1006 O O . SER A 1 176 ? -23.677 3.371 4.920 1.00 48.79 215 SER A O 1
ATOM 1009 N N . ASN A 1 177 ? -21.783 3.550 6.123 1.00 46.66 216 ASN A N 1
ATOM 1010 C CA . ASN A 1 177 ? -22.393 3.000 7.332 1.00 47.40 216 ASN A CA 1
ATOM 1011 C C . ASN A 1 177 ? -23.132 4.048 8.160 1.00 46.40 216 ASN A C 1
ATOM 1012 O O . ASN A 1 177 ? -23.911 3.713 9.052 1.00 47.33 216 ASN A O 1
ATOM 1017 N N . LEU A 1 178 ? -22.897 5.320 7.849 1.00 44.52 217 LEU A N 1
ATOM 1018 C CA . LEU A 1 178 ? -23.587 6.409 8.528 1.00 43.60 217 LEU A CA 1
ATOM 1019 C C . LEU A 1 178 ? -25.083 6.398 8.226 1.00 44.98 217 LEU A C 1
ATOM 1020 O O . LEU A 1 178 ? -25.512 5.882 7.187 1.00 45.86 217 LEU A O 1
ATOM 1025 N N . ASP A 1 179 ? -25.873 6.956 9.141 1.00 45.26 218 ASP A N 1
ATOM 1026 C CA . ASP A 1 179 ? -27.278 7.252 8.871 1.00 46.76 218 ASP A CA 1
ATOM 1027 C C . ASP A 1 179 ? -27.365 8.015 7.545 1.00 46.06 218 ASP A C 1
ATOM 1028 O O . ASP A 1 179 ? -26.572 8.932 7.295 1.00 44.62 218 ASP A O 1
ATOM 1033 N N . GLU A 1 180 ? -28.313 7.622 6.697 1.00 47.32 219 GLU A N 1
ATOM 1034 C CA . GLU A 1 180 ? -28.487 8.225 5.364 1.00 47.26 219 GLU A CA 1
ATOM 1035 C C . GLU A 1 180 ? -28.658 9.735 5.419 1.00 45.93 219 GLU A C 1
ATOM 1036 O O . GLU A 1 180 ? -28.117 10.455 4.585 1.00 44.81 219 GLU A O 1
ATOM 1042 N N . GLU A 1 181 ? -29.414 10.204 6.404 1.00 45.95 220 GLU A N 1
ATOM 1043 C CA . GLU A 1 181 ? -29.608 11.630 6.610 1.00 45.52 220 GLU A CA 1
ATOM 1044 C C . GLU A 1 181 ? -28.299 12.337 6.995 1.00 43.14 220 GLU A C 1
ATOM 1045 O O . GLU A 1 181 ? -28.048 13.459 6.548 1.00 42.21 220 GLU A O 1
ATOM 1051 N N . LEU A 1 182 ? -27.460 11.681 7.804 1.00 41.72 221 LEU A N 1
ATOM 1052 C CA . LEU A 1 182 ? -26.119 12.208 8.089 1.00 39.60 221 LEU A CA 1
ATOM 1053 C C . LEU A 1 182 ? -25.260 12.266 6.815 1.00 38.45 221 LEU A C 1
ATOM 1054 O O . LEU A 1 182 ? -24.598 13.266 6.561 1.00 37.34 221 LEU A O 1
ATOM 1059 N N . GLN A 1 183 ? -25.275 11.197 6.020 1.00 38.99 222 GLN A N 1
ATOM 1060 C CA . GLN A 1 183 ? -24.551 11.181 4.741 1.00 38.50 222 GLN A CA 1
ATOM 1061 C C . GLN A 1 183 ? -24.962 12.373 3.883 1.00 38.24 222 GLN A C 1
ATOM 1062 O O . GLN A 1 183 ? -24.116 13.117 3.389 1.00 36.62 222 GLN A O 1
ATOM 1068 N N . GLU A 1 184 ? -26.275 12.552 3.744 1.00 39.19 223 GLU A N 1
ATOM 1069 C CA . GLU A 1 184 ? -26.850 13.590 2.893 1.00 39.96 223 GLU A CA 1
ATOM 1070 C C . GLU A 1 184 ? -26.501 14.994 3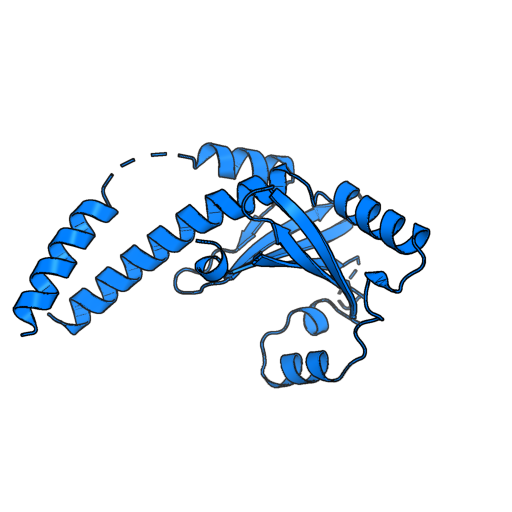.365 1.00 38.50 223 GLU A C 1
ATOM 1071 O O . GLU A 1 184 ? -26.098 15.826 2.553 1.00 37.78 223 GLU A O 1
ATOM 1077 N N . SER A 1 185 ? -26.647 15.249 4.668 1.00 37.81 224 SER A N 1
ATOM 1078 C CA . SER A 1 185 ? -26.374 16.580 5.234 1.00 37.39 224 SER A CA 1
ATOM 1079 C C . SER A 1 185 ? -24.904 16.988 5.107 1.00 35.72 224 SER A C 1
ATOM 1080 O O . SER A 1 1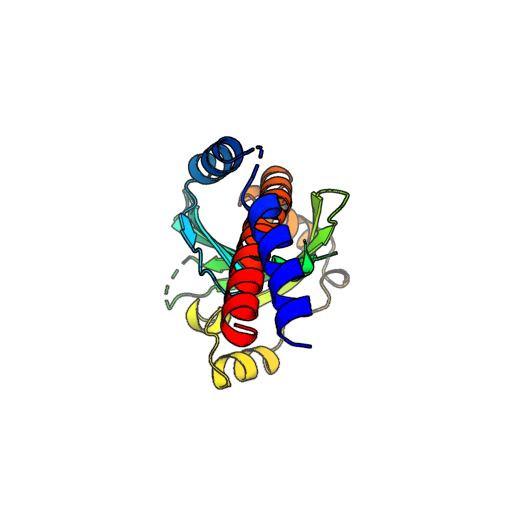85 ? -24.598 18.160 4.890 1.00 35.85 224 SER A O 1
ATOM 1083 N N . LEU A 1 186 ? -24.003 16.017 5.232 1.00 34.62 225 LEU A N 1
ATOM 1084 C CA . LEU A 1 186 ? -22.573 16.255 5.018 1.00 32.67 225 LEU A CA 1
ATOM 1085 C C . LEU A 1 186 ? -22.252 16.539 3.543 1.00 32.24 225 LEU A C 1
ATOM 1086 O O . LEU A 1 186 ? -21.461 17.426 3.238 1.00 31.00 225 LEU A O 1
ATOM 1091 N N . GLU A 1 187 ? -22.867 15.779 2.640 1.00 32.82 226 GLU A N 1
ATOM 1092 C CA . GLU A 1 187 ? -22.725 16.020 1.196 1.00 33.47 226 GLU A CA 1
ATOM 1093 C C . GLU A 1 187 ? -23.263 17.392 0.788 1.00 33.58 226 GLU A C 1
ATOM 1094 O O . GLU A 1 187 ? -22.630 18.107 0.000 1.00 33.30 226 GLU A O 1
ATOM 1100 N N . ALA A 1 188 ? -24.431 17.755 1.321 1.00 34.20 227 ALA A N 1
ATOM 1101 C CA . ALA A 1 188 ? -25.025 19.071 1.044 1.00 35.09 227 ALA A CA 1
ATOM 1102 C C . ALA A 1 188 ? -24.213 20.220 1.661 1.00 34.44 227 ALA A C 1
ATOM 1103 O O . ALA A 1 188 ? -24.108 21.298 1.073 1.00 34.96 227 ALA A O 1
ATOM 1105 N N . TYR A 1 189 ? -23.631 19.986 2.838 1.00 33.52 228 TYR A N 1
ATOM 1106 C CA . TYR A 1 189 ? -22.706 20.950 3.445 1.00 32.35 228 TYR A CA 1
ATOM 1107 C C . TYR A 1 189 ? -21.485 21.220 2.541 1.00 31.35 228 TYR A C 1
ATOM 1108 O O . TYR A 1 189 ? -21.143 22.377 2.269 1.00 30.36 228 TYR A O 1
ATOM 1117 N N . LEU A 1 190 ? -20.855 20.148 2.058 1.00 31.00 229 LEU A N 1
ATOM 1118 C CA . LEU A 1 190 ? -19.713 20.267 1.132 1.00 30.67 229 LEU A CA 1
ATOM 1119 C C . LEU A 1 190 ? -20.112 20.995 -0.159 1.00 31.95 229 LEU A C 1
ATOM 1120 O O . LEU A 1 190 ? -19.391 21.871 -0.643 1.00 31.79 229 LEU A O 1
ATOM 1125 N N . GLU A 1 191 ? -21.273 20.637 -0.694 1.00 32.97 230 GLU A N 1
ATOM 1126 C CA . GLU A 1 191 ? -21.821 21.300 -1.875 1.00 34.95 230 GLU A CA 1
ATOM 1127 C C . GLU A 1 191 ? -21.917 22.808 -1.630 1.00 34.40 230 GLU A C 1
ATOM 1128 O O . GLU A 1 191 ? -21.375 23.607 -2.404 1.00 33.59 230 GLU A O 1
ATOM 1134 N N . SER A 1 192 ? -22.569 23.178 -0.524 1.00 34.56 231 SER A N 1
ATOM 1135 C CA . SER A 1 192 ? -22.748 24.582 -0.125 1.00 35.08 231 SER A CA 1
ATOM 1136 C C . SER A 1 192 ? -21.418 25.312 0.063 1.00 34.48 231 SER A C 1
ATOM 1137 O O . SER A 1 192 ? -21.371 26.545 0.008 1.00 34.93 231 SER A O 1
ATOM 1140 N N . ARG A 1 193 ? -20.343 24.547 0.270 1.00 33.64 232 ARG A N 1
ATOM 1141 C CA . ARG A 1 193 ? -19.001 25.117 0.395 1.00 33.24 232 ARG A CA 1
ATOM 1142 C C . ARG A 1 193 ? -18.192 25.050 -0.907 1.00 32.87 232 ARG A C 1
ATOM 1143 O O . ARG A 1 193 ? -16.986 25.308 -0.904 1.00 32.87 232 ARG A O 1
ATOM 1151 N N . GLY A 1 194 ? -18.860 24.723 -2.010 1.00 33.36 233 GLY A N 1
ATOM 1152 C CA . GLY A 1 194 ? -18.239 24.775 -3.346 1.00 33.14 233 GLY A CA 1
ATOM 1153 C C . GLY A 1 194 ? -17.633 23.474 -3.853 1.00 32.41 233 GLY A C 1
ATOM 1154 O O . GLY A 1 194 ? -16.903 23.476 -4.848 1.00 31.64 233 GLY A O 1
ATOM 1155 N N . VAL A 1 195 ? -17.924 22.360 -3.180 1.00 31.83 234 VAL A N 1
ATOM 1156 C CA . VAL A 1 195 ? -17.528 21.055 -3.702 1.00 32.16 234 VAL A CA 1
ATOM 1157 C C . VAL A 1 195 ? -18.610 20.633 -4.694 1.00 33.62 234 VAL A C 1
ATOM 1158 O O . VAL A 1 195 ? -19.633 20.038 -4.322 1.00 34.98 234 VAL A O 1
ATOM 1162 N N . ASN A 1 196 ? -18.394 21.005 -5.956 1.00 33.89 235 ASN A N 1
ATOM 1163 C CA . ASN A 1 196 ? -19.415 20.925 -6.998 1.00 34.85 235 ASN A CA 1
ATOM 1164 C C . ASN A 1 196 ? -18.790 20.624 -8.370 1.00 34.90 235 ASN A C 1
ATOM 1165 O O . ASN A 1 196 ? -17.585 20.331 -8.471 1.00 33.30 235 ASN A O 1
ATOM 1170 N N . GLU A 1 197 ? -19.606 20.721 -9.416 1.00 35.58 236 GLU A N 1
ATOM 1171 C CA . GLU A 1 197 ? -19.180 20.404 -10.782 1.00 37.01 236 GLU A CA 1
ATOM 1172 C C . GLU A 1 197 ? -18.124 21.370 -11.307 1.00 35.58 236 GLU A C 1
ATOM 1173 O O . GLU A 1 197 ? -17.226 20.962 -12.031 1.00 34.63 236 GLU A O 1
ATOM 1179 N N . GLU A 1 198 ? -18.268 22.649 -10.962 1.00 35.28 237 GLU A N 1
ATOM 1180 C CA . GLU A 1 198 ? -17.267 23.667 -11.286 1.00 35.05 237 GLU A CA 1
ATOM 1181 C C . GLU A 1 198 ? -15.901 23.334 -10.695 1.00 32.65 237 GLU A C 1
ATOM 1182 O O . GLU A 1 198 ? -14.879 23.520 -11.364 1.00 32.38 237 GLU A O 1
ATOM 1188 N N . LEU A 1 199 ? -15.874 22.857 -9.449 1.00 31.17 238 LEU A N 1
ATOM 1189 C CA . LEU A 1 199 ? -14.608 22.485 -8.825 1.00 29.79 238 LEU A CA 1
ATOM 1190 C C . LEU A 1 199 ? -14.000 21.267 -9.533 1.00 29.66 238 LEU A C 1
ATOM 1191 O O . LEU A 1 199 ? -12.800 21.229 -9.774 1.00 28.92 238 LEU A O 1
ATOM 1196 N N . ALA A 1 200 ? -14.831 20.270 -9.842 1.00 30.21 239 ALA A N 1
ATOM 1197 C CA . ALA A 1 200 ? -14.355 19.085 -10.565 1.00 31.01 239 ALA A CA 1
ATOM 1198 C C . ALA A 1 200 ? -13.759 19.458 -11.931 1.00 31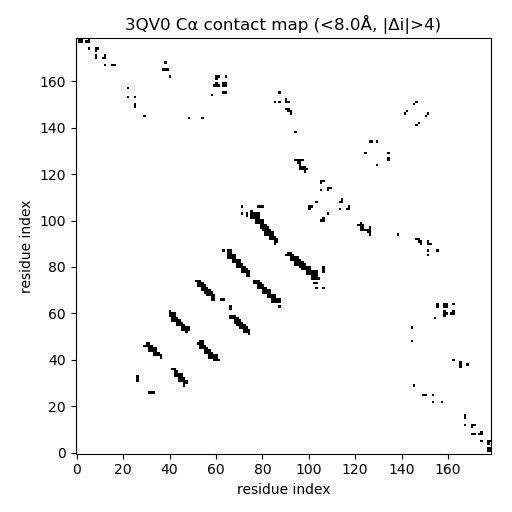.25 239 ALA A C 1
ATOM 1199 O O . ALA A 1 200 ? -12.697 18.959 -12.305 1.00 31.09 239 ALA A O 1
ATOM 1201 N N . SER A 1 201 ? -14.435 20.343 -12.662 1.00 32.24 240 SER A N 1
ATOM 1202 C CA . SER A 1 201 ? -13.922 20.833 -13.938 1.00 33.01 240 SER A CA 1
ATOM 1203 C C . SER A 1 201 ? -12.569 21.521 -13.786 1.00 31.43 240 SER A C 1
ATOM 1204 O O . SER A 1 201 ? -11.653 21.273 -14.565 1.00 30.99 240 SER A O 1
ATOM 1207 N N . PHE A 1 202 ? -12.443 22.387 -12.785 1.00 30.98 241 PHE A N 1
ATOM 1208 C CA . PHE A 1 202 ? -11.148 23.017 -12.516 1.00 30.08 241 PHE A CA 1
ATOM 1209 C C . PHE A 1 202 ? -10.059 21.992 -12.190 1.00 28.95 241 PHE A C 1
ATOM 1210 O O . PHE A 1 202 ? -8.958 22.036 -12.746 1.00 28.29 241 PHE A O 1
ATOM 1218 N N . ILE A 1 203 ? -10.361 21.082 -11.273 1.00 28.76 242 ILE A N 1
ATOM 1219 C CA . ILE A 1 203 ? -9.392 20.071 -10.882 1.00 28.36 242 ILE A CA 1
ATOM 1220 C C . ILE A 1 203 ? -8.892 19.285 -12.105 1.00 29.29 242 ILE A C 1
ATOM 1221 O O . ILE A 1 203 ? -7.687 19.087 -12.264 1.00 29.61 242 ILE A O 1
ATOM 1226 N N . SER A 1 204 ? -9.804 18.873 -12.980 1.00 30.97 243 SER A N 1
ATOM 1227 C CA . SER A 1 204 ? -9.421 18.127 -14.186 1.00 32.38 243 SER A CA 1
ATOM 1228 C C . SER A 1 204 ? -8.550 18.932 -15.143 1.00 32.14 243 SER A C 1
ATOM 1229 O O . SER A 1 204 ? -7.492 18.451 -15.584 1.00 32.09 243 SER A O 1
ATOM 1232 N N . ALA A 1 205 ? -9.002 20.137 -15.485 1.00 31.60 244 ALA A N 1
ATOM 1233 C CA . ALA A 1 205 ? -8.274 20.973 -16.430 1.00 31.86 244 ALA A CA 1
ATOM 1234 C C . ALA A 1 205 ? -6.959 21.517 -15.850 1.00 30.22 244 ALA A C 1
ATOM 1235 O O . ALA A 1 205 ? -5.950 21.573 -16.556 1.00 30.26 244 ALA A O 1
ATOM 1237 N N . TYR A 1 206 ? -6.965 21.928 -14.582 1.00 29.27 245 TYR A N 1
ATOM 1238 C CA . TYR A 1 206 ? -5.723 22.411 -13.979 1.00 28.49 245 TYR A CA 1
ATOM 1239 C C . TYR A 1 206 ? -4.710 21.269 -13.829 1.00 27.79 245 TYR A C 1
ATOM 1240 O O . TYR A 1 206 ? -3.517 21.474 -14.057 1.00 27.45 245 TYR A O 1
ATOM 1249 N N . SER A 1 207 ? -5.189 20.078 -13.468 1.00 27.49 246 SER A N 1
ATOM 1250 C CA . SER A 1 207 ? -4.315 18.893 -13.409 1.00 27.91 246 SER A CA 1
ATOM 1251 C C . SER A 1 207 ? -3.657 18.600 -14.754 1.00 29.45 246 SER A C 1
ATOM 1252 O O . SER A 1 207 ? -2.473 18.302 -14.792 1.00 29.57 246 SER A O 1
ATOM 1255 N N . GLU A 1 208 ? -4.421 18.676 -15.843 1.00 31.11 247 GLU A N 1
ATOM 1256 C CA . GLU A 1 208 ? -3.854 18.506 -17.182 1.00 32.61 247 GLU A CA 1
ATOM 1257 C C . GLU A 1 208 ? -2.766 19.554 -17.464 1.00 32.05 247 GLU A C 1
ATOM 1258 O O . GLU A 1 208 ? -1.705 19.218 -17.995 1.00 32.69 247 GLU A O 1
ATOM 1264 N N . PHE A 1 209 ? -3.032 20.805 -17.091 1.00 31.20 248 PHE A N 1
ATOM 1265 C CA . PHE A 1 209 ? -2.104 21.920 -17.296 1.00 31.20 248 PHE A CA 1
ATOM 1266 C C . PHE A 1 209 ? -0.817 21.743 -16.481 1.00 30.22 248 PHE A C 1
ATOM 1267 O O . PHE A 1 209 ? 0.284 21.758 -17.048 1.00 30.45 248 PHE A O 1
ATOM 1275 N N . LYS A 1 210 ? -0.954 21.562 -15.168 1.00 28.51 249 LYS A N 1
ATOM 1276 C CA . LYS A 1 210 ? 0.219 21.432 -14.299 1.00 28.13 249 LYS A CA 1
ATOM 1277 C C . LYS A 1 210 ? 1.077 20.215 -14.669 1.00 28.74 249 LYS A C 1
ATOM 1278 O O . LYS A 1 210 ? 2.310 20.320 -14.723 1.00 29.97 249 LYS A O 1
ATOM 1284 N N . GLU A 1 211 ? 0.435 19.073 -14.920 1.00 28.88 250 GLU A N 1
ATOM 1285 C CA . GLU A 1 211 ? 1.164 17.849 -15.233 1.00 29.57 250 GLU A CA 1
ATOM 1286 C C . GLU A 1 211 ? 1.998 18.023 -16.501 1.00 30.09 250 GLU A C 1
ATOM 1287 O O . GLU A 1 211 ? 3.142 17.596 -16.549 1.00 30.73 250 GLU A O 1
ATOM 1293 N N . ASN A 1 212 ? 1.423 18.642 -17.525 1.00 30.55 251 ASN A N 1
ATOM 1294 C CA . ASN A 1 212 ? 2.179 18.933 -18.728 1.00 31.38 251 ASN A CA 1
ATOM 1295 C C . ASN A 1 212 ? 3.388 19.835 -18.434 1.00 30.49 251 ASN A C 1
ATOM 1296 O O . ASN A 1 212 ? 4.474 19.592 -18.957 1.00 30.40 251 ASN A O 1
ATOM 1301 N N . ASN A 1 213 ? 3.201 20.862 -17.595 1.00 29.86 252 ASN A N 1
ATOM 1302 C CA . ASN A 1 213 ? 4.329 21.681 -17.109 1.00 29.35 252 ASN A CA 1
ATOM 1303 C C . ASN A 1 213 ? 5.379 20.856 -16.341 1.00 28.29 252 ASN A C 1
ATOM 1304 O O . ASN A 1 213 ? 6.582 21.064 -16.510 1.00 27.66 252 ASN A O 1
ATOM 1309 N N . GLU A 1 214 ? 4.916 19.924 -15.507 1.00 27.29 253 GLU A N 1
ATOM 1310 C CA . GLU A 1 214 ? 5.805 19.002 -14.796 1.00 27.24 253 GLU A CA 1
ATOM 1311 C C . GLU A 1 214 ? 6.550 18.093 -15.789 1.00 27.59 253 GLU A C 1
ATOM 1312 O O . GLU A 1 214 ? 7.748 17.851 -15.641 1.00 27.28 253 GLU A O 1
ATOM 1318 N N . TYR A 1 215 ? 5.839 17.613 -16.802 1.00 28.05 254 TYR A N 1
ATOM 1319 C CA . TYR A 1 215 ? 6.461 16.835 -17.875 1.00 29.29 254 TYR A CA 1
ATOM 1320 C C . TYR A 1 215 ? 7.561 17.633 -18.609 1.00 29.56 254 TYR A C 1
ATOM 1321 O O . TYR A 1 215 ? 8.635 17.101 -18.889 1.00 29.17 254 TYR A O 1
ATOM 1330 N N . ILE A 1 216 ? 7.287 18.901 -18.919 1.00 29.62 255 ILE A N 1
ATOM 1331 C CA . ILE A 1 216 ? 8.291 19.777 -19.554 1.00 30.72 255 ILE A CA 1
ATOM 1332 C C . ILE A 1 216 ? 9.556 19.958 -18.693 1.00 30.06 255 ILE A C 1
ATOM 1333 O O . ILE A 1 216 ? 10.678 19.834 -19.205 1.00 30.16 255 ILE A O 1
ATOM 1338 N N . SER A 1 217 ? 9.369 20.249 -17.399 1.00 28.76 256 SER A N 1
ATOM 1339 C CA . SER A 1 217 ? 10.491 20.391 -16.454 1.00 28.58 256 SER A CA 1
ATOM 1340 C C . SER A 1 217 ? 11.284 19.090 -16.336 1.00 27.98 256 SER A C 1
ATOM 1341 O O . SER A 1 217 ? 12.511 19.119 -16.222 1.00 27.99 256 SER A O 1
ATOM 1344 N N . TRP A 1 218 ? 10.567 17.966 -16.352 1.00 28.02 257 TRP A N 1
ATOM 1345 C CA . TRP A 1 218 ? 11.153 16.623 -16.316 1.00 27.98 257 TRP A CA 1
ATOM 1346 C C . TRP A 1 218 ? 12.013 16.369 -17.558 1.00 29.56 257 TRP A C 1
ATOM 1347 O O . TRP A 1 218 ? 13.144 15.892 -17.451 1.00 29.97 257 TRP A O 1
ATOM 1358 N N . LEU A 1 219 ? 11.477 16.690 -18.732 1.00 30.29 258 LEU A N 1
ATOM 1359 C CA . LEU A 1 219 ? 12.237 16.593 -19.973 1.00 31.49 258 LEU A CA 1
ATOM 1360 C C . LEU A 1 219 ? 13.533 17.419 -19.876 1.00 31.74 258 LEU A C 1
ATOM 1361 O O . LEU A 1 219 ? 14.609 16.960 -20.262 1.00 31.90 258 LEU A O 1
ATOM 1366 N N . GLU A 1 220 ? 13.415 18.622 -19.326 1.00 31.50 259 GLU A N 1
ATOM 1367 C CA . GLU A 1 220 ? 14.550 19.531 -19.156 1.00 32.72 259 GLU A CA 1
ATOM 1368 C C . GLU A 1 220 ? 15.614 18.962 -18.230 1.00 31.69 259 GLU A C 1
ATOM 1369 O O . GLU A 1 220 ? 16.807 19.063 -18.517 1.00 32.00 259 GLU A O 1
ATOM 1375 N N . LYS A 1 221 ? 15.179 18.361 -17.124 1.00 29.95 260 LYS A N 1
ATOM 1376 C CA . LYS A 1 221 ? 16.109 17.754 -16.175 1.00 30.26 260 LYS A CA 1
ATOM 1377 C C . LYS A 1 221 ? 16.788 16.533 -16.790 1.00 31.09 260 LYS A C 1
ATOM 1378 O O . LYS A 1 221 ? 17.995 16.332 -16.631 1.00 31.43 260 LYS A O 1
ATOM 1384 N N . MET A 1 222 ? 16.010 15.727 -17.505 1.00 31.28 261 MET A N 1
ATOM 1385 C CA . MET A 1 222 ? 16.573 14.614 -18.264 1.00 32.32 261 MET A CA 1
ATOM 1386 C C . MET A 1 222 ? 17.612 15.089 -19.295 1.00 33.46 261 MET A C 1
ATOM 1387 O O . MET A 1 222 ? 18.693 14.515 -19.385 1.00 34.12 261 MET A O 1
ATOM 1392 N N . LYS A 1 223 ? 17.285 16.141 -20.045 1.00 34.29 262 LYS A N 1
ATOM 1393 C CA . LYS A 1 223 ? 18.216 16.751 -21.022 1.00 35.96 262 LYS A CA 1
ATOM 1394 C C . LYS A 1 223 ? 19.568 17.098 -20.389 1.00 36.33 262 LYS A C 1
ATOM 1395 O O . LYS A 1 223 ? 20.627 16.794 -20.951 1.00 37.32 262 LYS A O 1
ATOM 1401 N N . LYS A 1 224 ? 19.528 17.728 -19.215 1.00 35.46 263 LYS A N 1
ATOM 1402 C CA . LYS A 1 224 ? 20.750 18.086 -18.492 1.00 36.01 263 LYS A CA 1
ATOM 1403 C C . LYS A 1 224 ? 21.589 16.867 -18.092 1.00 36.20 263 LYS A C 1
ATOM 1404 O O . LYS A 1 224 ? 22.822 16.899 -18.172 1.00 36.81 263 LYS A O 1
ATOM 1410 N N . PHE A 1 225 ? 20.921 15.794 -17.677 1.00 35.65 264 PHE A N 1
ATOM 1411 C CA . PHE A 1 225 ? 21.618 14.575 -17.302 1.00 36.38 264 PHE A CA 1
ATOM 1412 C C . PHE A 1 225 ? 22.292 13.925 -18.497 1.00 38.15 264 PHE A C 1
ATOM 1413 O O . PHE A 1 225 ? 23.421 13.449 -18.387 1.00 38.64 264 PHE A O 1
ATOM 1421 N N . PHE A 1 226 ? 21.594 13.901 -19.630 1.00 38.71 265 PHE A N 1
ATOM 1422 C CA . PHE A 1 226 ? 22.077 13.175 -20.796 1.00 41.40 265 PHE A CA 1
ATOM 1423 C C . PHE A 1 226 ? 23.008 14.010 -21.696 1.00 43.46 265 PHE A C 1
ATOM 1424 O O . PHE A 1 226 ? 23.595 13.480 -22.631 1.00 44.82 265 PHE A O 1
ATOM 1432 N N . HIS A 1 227 ? 23.164 15.297 -21.376 1.00 44.60 266 HIS A N 1
ATOM 1433 C CA . HIS A 1 227 ? 24.063 16.205 -22.109 1.00 47.31 266 HIS A CA 1
ATOM 1434 C C . HIS A 1 227 ? 25.518 15.734 -22.085 1.00 49.00 266 HIS A C 1
ATOM 1435 O O . HIS A 1 227 ? 26.015 15.219 -21.078 1.00 49.86 266 HIS A O 1
#

Organism: Saccharomyces cerevisiae (strain ATCC 204508 / S288c) (NCBI:txid559292)

GO terms:
  GO:0097177 mitochondrial ribosome binding (F, IDA)
  GO:0005759 mitochondrial matrix (C, IDA)
  GO:0005739 mitochondrion (C, HDA)
  GO:1902775 mitochondrial large ribosomal subunit assembly (P, IMP)
  GO:0009060 aerobic respiration (P, IMP)

B-factor: mean 37.45, std 10.09, range [22.77, 73.66]

Radius of gyration: 19.13 Å; Cα contacts (8 Å, |Δi|>4): 275; chains: 1; bounding box: 54×32×47 Å

Sequence (179 aa):
ETQRVGDILQSELKIEKESLDSFNDFLNKYKFSLVETPGKNEAEIVRRTESGETVHVFFDVAQIAFANVNVVISKSEPAVSFELLMNLQEGSFYVDSATPYPSVDAALNQSAEAEITRELVYHGPPFSNLDEELQESLEAYLESRGVNEELASFISAYSEFKENNEYISWLEKMKKFFH